Protein AF-A0A1F9EWI7-F1 (afdb_monomer_lite)

Secondary structure (DSSP, 8-state):
-----------------PPPPPPP------------PPPTTSEES---STHHHHHH--TTS-EEEEEEPTTSPPBTTB-SS-EEE-TTT-SSHHHHHHHSTT-TT--HHHHIIIII-TTT-SEEEEEEEEEEEEEPTTT--EEEEEE-----SSTTTS--HHHHHHHHHHHHHH-GGGTT-EEE---SHHHHHHHHHHHHHHHTTT-EE---

Radius of gyration: 25.29 Å; chains: 1; bounding box: 68×77×49 Å

Foldseek 3Di:
DDDDDDDDDDDDDDDDDDDDDDDDDDDDDDPDPPPPQQDPLQWDQAAPDPCVQVRLDAPVSKWKKKAFQPPAQADPPDNGRITTGSCNVPVDDLVSSCSGPPSVPDDPVNVCQQEAQPVRHGIWIWMWHKDQCDQQPQPRHGIATEIETHYDPDVRTDDAPVVLVRVLVSNVVRYVNCNLRYAYEYPDPSSLVRCVVCQVVCVVVSHHYDHD

Structure (mmCIF, N/CA/C/O backbone):
data_AF-A0A1F9EWI7-F1
#
_entry.id   AF-A0A1F9EWI7-F1
#
loop_
_atom_site.group_PDB
_atom_site.id
_atom_site.type_symbol
_atom_site.label_atom_id
_atom_site.label_alt_id
_atom_site.label_comp_id
_atom_site.label_asym_id
_atom_site.label_entity_id
_atom_site.label_seq_id
_atom_site.pdbx_PDB_ins_code
_atom_site.Cartn_x
_atom_site.Cartn_y
_atom_site.Cartn_z
_atom_site.occupancy
_atom_site.B_iso_or_equiv
_atom_site.auth_seq_id
_atom_site.auth_comp_id
_atom_site.auth_asym_id
_atom_site.auth_atom_id
_atom_site.pdbx_PDB_model_num
ATOM 1 N N . MET A 1 1 ? 19.127 59.959 24.047 1.00 37.66 1 MET A N 1
ATOM 2 C CA . MET A 1 1 ? 20.284 60.871 24.195 1.00 37.66 1 MET A CA 1
ATOM 3 C C . MET A 1 1 ? 21.403 60.123 24.914 1.00 37.66 1 MET A C 1
ATOM 5 O O . MET A 1 1 ? 21.137 59.668 26.011 1.00 37.66 1 MET A O 1
ATOM 9 N N . ARG A 1 2 ? 22.596 60.049 24.287 1.00 37.12 2 ARG A N 1
ATOM 10 C CA . ARG A 1 2 ? 23.942 59.703 24.827 1.00 37.12 2 ARG A CA 1
ATOM 11 C C . ARG A 1 2 ? 24.105 58.290 25.434 1.00 37.12 2 ARG A C 1
ATOM 13 O O . ARG A 1 2 ? 23.500 57.987 26.445 1.00 37.12 2 ARG A O 1
ATOM 20 N N . SER A 1 3 ? 24.764 57.343 24.758 1.00 47.09 3 SER A N 1
ATOM 21 C CA . SER A 1 3 ? 26.229 57.150 24.577 1.00 47.09 3 SER A CA 1
ATOM 22 C C . SER A 1 3 ? 27.020 56.841 25.852 1.00 47.09 3 SER A C 1
ATOM 24 O O . SER A 1 3 ? 27.244 57.746 26.648 1.00 47.09 3 SER A O 1
ATOM 26 N N . ALA A 1 4 ? 27.543 55.610 25.927 1.00 46.81 4 ALA A N 1
ATOM 27 C CA . ALA A 1 4 ? 28.919 55.212 26.292 1.00 46.81 4 ALA A CA 1
ATOM 28 C C . ALA A 1 4 ? 28.994 53.678 26.071 1.00 46.81 4 ALA A C 1
ATOM 30 O O . ALA A 1 4 ? 28.163 52.967 26.618 1.00 46.81 4 ALA A O 1
ATOM 31 N N . ALA A 1 5 ? 29.717 53.096 25.111 1.00 45.62 5 ALA A N 1
ATOM 32 C CA . ALA A 1 5 ? 31.143 53.137 24.770 1.00 45.62 5 ALA A CA 1
ATOM 33 C C . ALA A 1 5 ? 32.050 52.396 25.770 1.00 45.62 5 ALA A C 1
ATOM 35 O O . ALA A 1 5 ? 32.110 52.769 26.938 1.00 45.62 5 ALA A O 1
ATOM 36 N N . SER A 1 6 ? 32.835 51.469 25.195 1.00 48.09 6 SER A N 1
ATOM 37 C CA . SER A 1 6 ? 34.154 50.984 25.637 1.00 48.09 6 SER A CA 1
ATOM 38 C C . SER A 1 6 ? 34.191 49.908 26.729 1.00 48.09 6 SER A C 1
ATOM 40 O O . SER A 1 6 ? 33.417 49.963 27.668 1.00 48.09 6 SER A O 1
ATOM 42 N N . LEU A 1 7 ? 35.099 48.925 26.740 1.00 44.44 7 LEU A N 1
ATOM 43 C CA . LEU A 1 7 ? 36.243 48.504 25.906 1.00 44.44 7 LEU A CA 1
ATOM 44 C C . LEU A 1 7 ? 36.813 47.224 26.576 1.00 44.44 7 LEU A C 1
ATOM 46 O O . LEU A 1 7 ? 36.617 47.065 27.777 1.00 44.44 7 LEU A O 1
ATOM 50 N N . LEU A 1 8 ? 37.651 46.471 25.840 1.00 40.41 8 LEU A N 1
ATOM 51 C CA . LEU A 1 8 ? 38.728 45.579 26.341 1.00 40.41 8 LEU A CA 1
ATOM 52 C C . LEU A 1 8 ? 38.297 44.302 27.114 1.00 40.41 8 LEU A C 1
ATOM 54 O O . LEU A 1 8 ? 37.354 44.320 27.882 1.00 40.41 8 LEU A O 1
ATOM 58 N N . SER A 1 9 ? 39.004 43.169 27.117 1.00 42.72 9 SER A N 1
ATOM 59 C CA . SER A 1 9 ? 40.054 42.549 26.294 1.00 42.72 9 SER A CA 1
ATOM 60 C C . SER A 1 9 ? 40.566 41.317 27.062 1.00 42.72 9 SER A C 1
ATOM 62 O O . SER A 1 9 ? 40.633 41.358 28.285 1.00 42.72 9 SER A O 1
ATOM 64 N N . VAL A 1 10 ? 41.084 40.339 26.309 1.00 39.97 10 VAL A N 1
ATOM 65 C CA . VAL A 1 10 ? 42.224 39.450 26.643 1.00 39.97 10 VAL A CA 1
ATOM 66 C C . VAL A 1 10 ? 41.981 38.183 27.494 1.00 39.97 10 VAL A C 1
ATOM 68 O O . VAL A 1 10 ? 41.678 38.228 28.678 1.00 39.97 10 VAL A O 1
ATOM 71 N N . LEU A 1 11 ? 42.228 37.063 26.791 1.00 45.59 11 LEU A N 1
ATOM 72 C CA . LEU A 1 11 ? 42.899 35.791 27.126 1.00 45.59 11 LEU A CA 1
ATOM 73 C C . LEU A 1 11 ? 42.894 35.265 28.574 1.00 45.59 11 LEU A C 1
ATOM 75 O O . LEU A 1 11 ? 43.453 35.897 29.462 1.00 45.59 11 LEU A O 1
ATOM 79 N N . LEU A 1 12 ? 42.612 33.959 28.704 1.00 44.88 12 LEU A N 1
ATOM 80 C CA . LEU A 1 12 ? 43.645 33.009 29.145 1.00 44.88 12 LEU A CA 1
ATOM 81 C C . LEU A 1 12 ? 43.368 31.571 28.666 1.00 44.88 12 LEU A C 1
ATOM 83 O O . LEU A 1 12 ? 42.242 31.087 28.707 1.00 44.88 12 LEU A O 1
ATOM 87 N N . VAL A 1 13 ? 44.439 30.915 28.217 1.00 45.62 13 VAL A N 1
ATOM 88 C CA . VAL A 1 13 ? 44.549 29.503 27.829 1.00 45.62 13 VAL A CA 1
ATOM 89 C C . VAL A 1 13 ? 44.930 28.669 29.056 1.00 45.62 13 VAL A C 1
ATOM 91 O O . VAL A 1 13 ? 45.869 29.031 29.758 1.00 45.62 13 VAL A O 1
ATOM 94 N N . ALA A 1 14 ? 44.265 27.532 29.259 1.00 48.66 14 ALA A N 1
ATOM 95 C CA . ALA A 1 14 ? 44.739 26.348 29.990 1.00 48.66 14 ALA A CA 1
ATOM 96 C C . ALA A 1 14 ? 43.738 25.220 29.681 1.00 48.66 14 ALA A C 1
ATOM 98 O O . ALA A 1 14 ? 42.543 25.474 29.664 1.00 48.66 14 ALA A O 1
ATOM 99 N N . GLY A 1 15 ? 44.064 23.967 29.404 1.00 40.56 15 GLY A N 1
ATOM 100 C CA . GLY A 1 15 ? 45.294 23.195 29.367 1.00 40.56 15 GLY A CA 1
ATOM 101 C C . GLY A 1 15 ? 44.830 21.757 29.100 1.00 40.56 15 GLY A C 1
ATOM 102 O O . GLY A 1 15 ? 43.801 21.333 29.624 1.00 40.56 15 GLY A O 1
ATOM 103 N N . ALA A 1 16 ? 45.525 21.044 28.220 1.00 50.03 16 ALA A N 1
ATOM 104 C CA . ALA A 1 16 ? 45.210 19.668 27.861 1.00 50.03 16 ALA A CA 1
ATOM 105 C C . ALA A 1 16 ? 45.368 18.715 29.059 1.00 50.03 16 ALA A C 1
ATOM 107 O O . ALA A 1 16 ? 46.340 18.818 29.806 1.00 50.03 16 ALA A O 1
ATOM 108 N N . ALA A 1 17 ? 44.467 17.740 29.175 1.00 48.50 17 ALA A N 1
ATOM 109 C CA . ALA A 1 17 ? 44.683 16.532 29.962 1.00 48.50 17 ALA A CA 1
ATOM 110 C C . ALA A 1 17 ? 44.254 15.315 29.128 1.00 48.50 17 ALA A C 1
ATOM 112 O O . ALA A 1 17 ? 43.070 15.007 29.024 1.00 48.50 17 ALA A O 1
ATOM 113 N N . CYS A 1 18 ? 45.236 14.652 28.510 1.00 46.47 18 CYS A N 1
ATOM 114 C CA . CYS A 1 18 ? 45.105 13.277 28.029 1.00 46.47 18 CYS A CA 1
ATOM 115 C C . CYS A 1 18 ? 45.069 12.333 29.242 1.00 46.47 18 CYS A C 1
ATOM 117 O O . CYS A 1 18 ? 46.021 12.359 30.028 1.00 46.47 18 CYS A O 1
ATOM 119 N N . PRO A 1 19 ? 44.047 11.479 29.399 1.00 65.00 19 PRO A N 1
ATOM 120 C CA . PRO A 1 19 ? 44.128 10.346 30.310 1.00 65.00 19 PRO A CA 1
ATOM 121 C C . PRO A 1 19 ? 44.984 9.205 29.708 1.00 65.00 19 PRO A C 1
ATOM 123 O O . PRO A 1 19 ? 45.048 9.064 28.484 1.00 65.00 19 PRO A O 1
ATOM 126 N N . PRO A 1 20 ? 45.680 8.413 30.547 1.00 58.28 20 PRO A N 1
ATOM 127 C CA . PRO 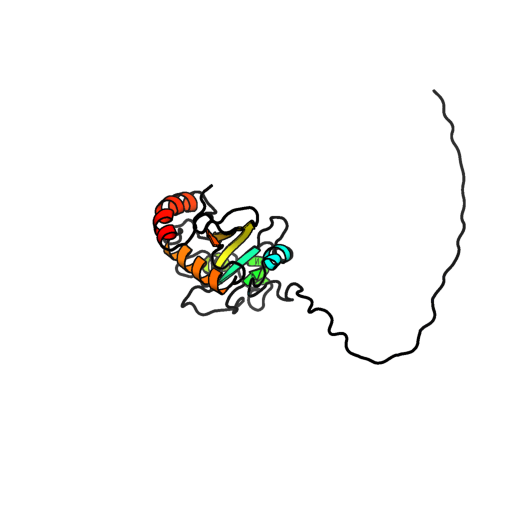A 1 20 ? 46.563 7.324 30.116 1.00 58.28 20 PRO A CA 1
ATOM 128 C C . PRO A 1 20 ? 45.791 6.085 29.616 1.00 58.28 20 PRO A C 1
ATOM 130 O O . PRO A 1 20 ? 44.633 5.900 29.994 1.00 58.28 20 PRO A O 1
ATOM 133 N N . PRO A 1 21 ? 46.429 5.207 28.812 1.00 54.31 21 PRO A N 1
ATOM 134 C CA . PRO A 1 21 ? 45.825 3.958 28.357 1.00 54.31 21 PRO A CA 1
ATOM 135 C C . PRO A 1 21 ? 45.755 2.944 29.508 1.00 54.31 21 PRO A C 1
ATOM 137 O O . PRO A 1 21 ? 46.763 2.651 30.155 1.00 54.31 21 PRO A O 1
ATOM 140 N N . GLY A 1 22 ? 44.551 2.437 29.772 1.00 52.66 22 GLY A N 1
ATOM 141 C CA . GLY A 1 22 ? 44.315 1.297 30.658 1.00 52.66 22 GLY A CA 1
ATOM 142 C C . GLY A 1 22 ? 44.557 -0.037 29.936 1.00 52.66 22 GLY A C 1
ATOM 143 O O . GLY A 1 22 ? 44.513 -0.067 28.707 1.00 52.66 22 GLY A O 1
ATOM 144 N N . PRO A 1 23 ? 44.853 -1.114 30.683 1.00 52.41 23 PRO A N 1
ATOM 145 C CA . PRO A 1 23 ? 45.223 -2.412 30.131 1.00 52.41 23 PRO A CA 1
ATOM 146 C C . PRO A 1 23 ? 44.022 -3.178 29.567 1.00 52.41 23 PRO A C 1
ATOM 148 O O . PRO A 1 23 ? 42.902 -3.047 30.058 1.00 52.41 23 PRO A O 1
ATOM 151 N N . ASP A 1 24 ? 44.318 -3.995 28.556 1.00 51.56 24 ASP A N 1
ATOM 152 C CA . ASP A 1 24 ? 43.441 -4.990 27.947 1.00 51.56 24 ASP A CA 1
ATOM 153 C C . ASP A 1 24 ? 42.840 -5.935 28.998 1.00 51.56 24 ASP A C 1
ATOM 155 O O . ASP A 1 24 ? 43.573 -6.670 29.664 1.00 51.56 24 ASP A O 1
ATOM 159 N N . ASP A 1 25 ? 41.509 -5.959 29.086 1.00 55.28 25 ASP A N 1
ATOM 160 C CA . ASP A 1 25 ? 40.758 -7.029 29.737 1.00 55.28 25 ASP A CA 1
ATOM 161 C C . ASP A 1 25 ? 39.827 -7.682 28.713 1.00 55.28 25 ASP A C 1
ATOM 163 O O . ASP A 1 25 ? 39.030 -7.038 28.026 1.00 55.28 25 ASP A O 1
ATOM 167 N N . ALA A 1 26 ? 39.996 -8.993 28.584 1.00 46.66 26 ALA A N 1
ATOM 168 C CA . ALA A 1 26 ? 39.315 -9.851 27.638 1.00 46.66 26 ALA A CA 1
ATOM 169 C C . ALA A 1 26 ? 38.020 -10.427 28.238 1.00 46.66 26 ALA A C 1
ATOM 171 O O . ALA A 1 26 ? 38.078 -11.199 29.192 1.00 46.66 26 ALA A O 1
ATOM 172 N N . GLY A 1 27 ? 36.887 -10.151 27.579 1.00 40.41 27 GLY A N 1
ATOM 173 C CA . GLY A 1 27 ? 35.622 -10.905 27.664 1.00 40.41 27 GLY A CA 1
ATOM 174 C C . GLY A 1 27 ? 34.762 -10.661 28.918 1.00 40.41 27 GLY A C 1
ATOM 175 O O . GLY A 1 27 ? 35.290 -10.284 29.959 1.00 40.41 27 GLY A O 1
ATOM 176 N N . PRO A 1 28 ? 33.436 -10.902 28.869 1.00 44.25 28 PRO A N 1
ATOM 177 C CA . PRO A 1 28 ? 32.691 -11.707 27.903 1.00 44.25 28 PRO A CA 1
ATOM 178 C C . PRO A 1 28 ? 31.904 -10.858 26.894 1.00 44.25 28 PRO A C 1
ATOM 180 O O . PRO A 1 28 ? 31.629 -9.689 27.134 1.00 44.25 28 PRO A O 1
ATOM 183 N N . GLY A 1 29 ? 31.565 -11.469 25.755 1.00 48.44 29 GLY A N 1
ATOM 184 C CA . GLY A 1 29 ? 30.737 -10.859 24.719 1.00 48.44 29 GLY A CA 1
ATOM 185 C C . GLY A 1 29 ? 29.420 -10.365 25.299 1.00 48.44 29 GLY A C 1
ATOM 186 O O . GLY A 1 29 ? 28.585 -11.163 25.727 1.00 48.44 29 GLY A O 1
ATOM 187 N N . ASP A 1 30 ? 29.287 -9.046 25.316 1.00 43.41 30 ASP A N 1
ATOM 188 C CA . ASP A 1 30 ? 28.030 -8.357 25.515 1.00 43.41 30 ASP A CA 1
ATOM 189 C C . ASP A 1 30 ? 27.170 -8.703 24.297 1.00 43.41 30 ASP A C 1
ATOM 191 O O . ASP A 1 30 ? 27.448 -8.274 23.174 1.00 43.41 30 ASP A O 1
ATOM 195 N N . ALA A 1 31 ? 26.187 -9.579 24.501 1.00 50.25 31 ALA A N 1
ATOM 196 C CA . ALA A 1 31 ? 25.045 -9.662 23.613 1.00 50.25 31 ALA A CA 1
ATOM 197 C C . ALA A 1 31 ? 24.306 -8.335 23.789 1.00 50.25 31 ALA A C 1
ATOM 199 O O . ALA A 1 31 ? 23.415 -8.212 24.632 1.00 50.25 31 ALA A O 1
ATOM 200 N N . GLY A 1 32 ? 24.778 -7.320 23.061 1.00 39.75 32 GLY A N 1
ATOM 201 C CA . GLY A 1 32 ? 24.081 -6.057 22.940 1.00 39.75 32 GLY A CA 1
ATOM 202 C C . GLY A 1 32 ? 22.645 -6.335 22.497 1.00 39.75 32 GLY A C 1
ATOM 203 O O . GLY A 1 32 ? 22.408 -7.350 21.836 1.00 39.75 32 GLY A O 1
ATOM 204 N N . PRO A 1 33 ? 21.681 -5.486 22.890 1.00 42.81 33 PRO A N 1
ATOM 205 C CA . PRO A 1 33 ? 20.338 -5.583 22.342 1.00 42.81 33 PRO A CA 1
ATOM 206 C C . PRO A 1 33 ? 20.479 -5.637 20.825 1.00 42.81 33 PRO A C 1
ATOM 208 O O . PRO A 1 33 ? 21.221 -4.827 20.268 1.00 42.81 33 PRO A O 1
ATOM 211 N N . ASP A 1 34 ? 19.850 -6.631 20.198 1.00 44.53 34 ASP A N 1
ATOM 212 C CA . ASP A 1 34 ? 19.750 -6.696 18.750 1.00 44.53 34 ASP A CA 1
ATOM 213 C C . ASP A 1 34 ? 19.280 -5.310 18.303 1.00 44.53 34 ASP A C 1
ATOM 215 O O . ASP A 1 34 ? 18.166 -4.894 18.633 1.00 44.53 34 ASP A O 1
ATOM 219 N N . ASP A 1 35 ? 20.175 -4.548 17.668 1.00 45.69 35 ASP A N 1
ATOM 220 C CA . ASP A 1 35 ? 19.817 -3.307 17.007 1.00 45.69 35 ASP A CA 1
ATOM 221 C C . ASP A 1 35 ? 18.764 -3.738 15.988 1.00 45.69 35 ASP A C 1
ATOM 223 O O . ASP A 1 35 ? 19.091 -4.237 14.910 1.00 45.69 35 ASP A O 1
ATOM 227 N N . ALA A 1 36 ? 17.487 -3.549 16.319 1.00 44.84 36 ALA A N 1
ATOM 228 C CA . ALA A 1 36 ? 16.384 -3.555 15.367 1.00 44.84 36 ALA A CA 1
ATOM 229 C C . ALA A 1 36 ? 16.498 -2.311 14.460 1.00 44.84 36 ALA A C 1
ATOM 231 O O . ALA A 1 36 ? 15.533 -1.599 14.189 1.00 44.84 36 ALA A O 1
ATOM 232 N N . GLY A 1 37 ? 17.725 -2.004 14.033 1.00 46.88 37 GLY A N 1
ATOM 233 C CA . GLY A 1 37 ? 18.056 -0.963 13.095 1.00 46.88 37 GLY A CA 1
ATOM 234 C C . GLY A 1 37 ? 17.379 -1.258 11.770 1.00 46.88 37 GLY A C 1
ATOM 235 O O . GLY A 1 37 ? 17.107 -2.406 11.408 1.00 46.88 37 GLY A O 1
ATOM 236 N N . VAL A 1 38 ? 17.059 -0.187 11.055 1.00 53.41 38 VAL A N 1
ATOM 237 C CA . VAL A 1 38 ? 16.547 -0.272 9.691 1.00 53.41 38 VAL A CA 1
ATOM 238 C C . VAL A 1 38 ? 17.478 -1.182 8.871 1.00 53.41 38 VAL A C 1
ATOM 240 O O . VAL A 1 38 ? 18.695 -0.981 8.924 1.00 53.41 38 VAL A O 1
ATOM 243 N N . PRO A 1 39 ? 16.948 -2.184 8.144 1.00 62.38 39 PRO A N 1
ATOM 244 C CA . PRO A 1 39 ? 17.778 -3.096 7.363 1.00 62.38 39 PRO A CA 1
ATOM 245 C C . PRO A 1 39 ? 18.671 -2.342 6.376 1.00 62.38 39 PRO A C 1
ATOM 247 O O . PRO A 1 39 ? 18.248 -1.329 5.818 1.00 62.38 39 PRO A O 1
ATOM 250 N N . GLU A 1 40 ? 19.884 -2.851 6.130 1.00 63.75 40 GLU A N 1
ATOM 251 C CA . GLU A 1 40 ? 20.867 -2.228 5.221 1.00 63.75 40 GLU A CA 1
ATOM 252 C C . GLU A 1 40 ? 20.296 -1.958 3.814 1.00 63.75 40 GLU A C 1
ATOM 254 O O . GLU A 1 40 ? 20.723 -1.023 3.138 1.00 63.75 40 GLU A O 1
ATOM 259 N N . ASP A 1 41 ? 19.277 -2.722 3.415 1.00 76.50 41 ASP A N 1
ATOM 260 C CA . ASP A 1 41 ? 18.602 -2.618 2.120 1.00 76.50 41 ASP A CA 1
ATOM 261 C C . ASP A 1 41 ? 17.473 -1.562 2.080 1.00 76.50 41 ASP A C 1
ATOM 263 O O . ASP A 1 41 ? 16.824 -1.385 1.049 1.00 76.50 41 ASP A O 1
ATOM 267 N N . GLY A 1 42 ? 17.203 -0.855 3.185 1.00 91.12 42 GLY A N 1
ATOM 268 C CA . GLY A 1 42 ? 16.227 0.241 3.242 1.00 91.12 42 GLY A CA 1
ATOM 269 C C . GLY A 1 42 ? 14.755 -0.186 3.278 1.00 91.12 42 GLY A C 1
ATOM 270 O O . GLY A 1 42 ? 13.883 0.606 2.919 1.00 91.12 42 GLY A O 1
ATOM 271 N N . PHE A 1 43 ? 14.446 -1.424 3.680 1.00 95.12 43 PHE A N 1
ATOM 272 C CA . PHE A 1 43 ? 13.069 -1.899 3.873 1.00 95.12 43 PHE A CA 1
ATOM 273 C C . PHE A 1 43 ? 12.977 -3.035 4.900 1.00 95.12 43 PHE A C 1
ATOM 275 O O . PHE A 1 43 ? 13.941 -3.771 5.088 1.00 95.12 43 PHE A O 1
ATOM 282 N N . ARG A 1 44 ? 11.803 -3.240 5.513 1.00 95.31 44 ARG A N 1
ATOM 283 C CA . ARG A 1 44 ? 11.474 -4.436 6.315 1.00 95.31 44 ARG A CA 1
ATOM 284 C C . ARG A 1 44 ? 10.583 -5.397 5.542 1.00 95.31 44 ARG A C 1
ATOM 286 O O . ARG A 1 44 ? 9.693 -4.980 4.805 1.00 95.31 44 ARG A O 1
ATOM 293 N N . ALA A 1 45 ? 10.803 -6.695 5.730 1.00 94.81 45 ALA A N 1
ATOM 294 C CA . ALA A 1 45 ? 9.972 -7.728 5.114 1.00 94.81 45 ALA A CA 1
ATOM 295 C C . ALA A 1 45 ? 8.659 -7.977 5.870 1.00 94.81 45 ALA A C 1
ATOM 297 O O . ALA A 1 45 ? 7.743 -8.547 5.290 1.00 94.81 45 ALA A O 1
ATOM 298 N N . LEU A 1 46 ? 8.564 -7.565 7.136 1.00 96.44 46 LEU A N 1
ATOM 299 C CA . LEU A 1 46 ? 7.375 -7.704 7.973 1.00 96.44 46 LEU A CA 1
ATOM 300 C C . LEU A 1 46 ? 7.186 -6.460 8.847 1.00 96.44 46 LEU A C 1
ATOM 302 O O . LEU A 1 46 ? 8.152 -5.743 9.113 1.00 96.44 46 LEU A O 1
ATOM 306 N N . LE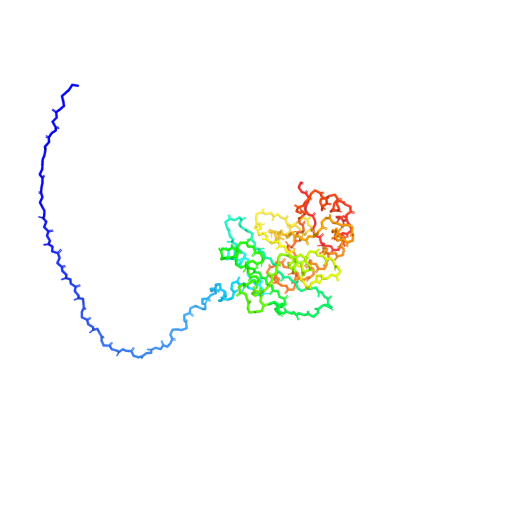U A 1 47 ? 5.943 -6.232 9.278 1.00 97.38 47 LEU A N 1
ATOM 307 C CA . LEU A 1 47 ? 5.610 -5.354 10.402 1.00 97.38 47 LEU A CA 1
ATOM 308 C C . LEU A 1 47 ? 5.142 -6.220 11.582 1.00 97.38 47 LEU A C 1
ATOM 310 O O . LEU A 1 47 ? 3.950 -6.531 11.718 1.00 97.38 47 LEU A O 1
ATOM 314 N N . ASP A 1 48 ? 6.107 -6.662 12.380 1.00 96.75 48 ASP A N 1
ATOM 315 C CA . ASP A 1 48 ? 5.930 -7.569 13.514 1.00 96.75 48 ASP A CA 1
ATOM 316 C C . ASP A 1 48 ? 5.576 -6.825 14.809 1.00 96.75 48 ASP A C 1
ATOM 318 O O . ASP A 1 48 ? 4.987 -7.415 15.720 1.00 96.75 48 ASP A O 1
ATOM 322 N N . GLU A 1 49 ? 5.837 -5.518 14.861 1.00 97.25 49 GLU A N 1
ATOM 323 C CA . GLU A 1 49 ? 5.482 -4.632 15.966 1.00 97.25 49 GLU A CA 1
ATOM 324 C C . GLU A 1 49 ? 4.769 -3.363 15.474 1.00 97.25 49 GLU A C 1
ATOM 326 O O . GLU A 1 49 ? 4.977 -2.879 14.362 1.00 97.25 49 GLU A O 1
ATOM 331 N N . GLU A 1 50 ? 3.920 -2.766 16.321 1.00 96.38 50 GLU A N 1
ATOM 332 C CA . GLU A 1 50 ? 3.250 -1.506 15.960 1.00 96.38 50 GLU A CA 1
ATOM 333 C C . GLU A 1 50 ? 4.244 -0.343 15.772 1.00 96.38 50 GLU A C 1
ATOM 335 O O . GLU A 1 50 ? 3.992 0.570 14.980 1.00 96.38 50 GLU A O 1
ATOM 340 N N . SER A 1 51 ? 5.376 -0.381 16.484 1.00 96.38 51 SER A N 1
ATOM 341 C CA . SER A 1 51 ? 6.482 0.582 16.387 1.00 96.38 51 SER A CA 1
ATOM 342 C C . SER A 1 51 ? 7.179 0.567 15.031 1.00 96.38 51 SER A C 1
ATOM 344 O O . SER A 1 51 ? 7.684 1.614 14.626 1.00 96.38 51 SER A O 1
ATOM 346 N N . ASP A 1 52 ? 7.134 -0.545 14.291 1.00 96.69 52 ASP A N 1
ATOM 347 C CA . ASP A 1 52 ? 7.807 -0.681 12.993 1.00 96.69 52 ASP A CA 1
ATOM 348 C C . ASP A 1 52 ? 7.376 0.407 12.005 1.00 96.69 52 ASP A C 1
ATOM 350 O O . ASP A 1 52 ? 8.186 0.937 11.245 1.00 96.69 52 ASP A O 1
ATOM 354 N N . VAL A 1 53 ? 6.094 0.788 12.041 1.00 97.44 53 VAL A N 1
ATOM 355 C CA . VAL A 1 53 ? 5.569 1.854 11.180 1.00 97.44 53 VAL A CA 1
ATOM 356 C C . VAL A 1 53 ? 6.229 3.188 11.515 1.00 97.44 53 VAL A C 1
ATOM 358 O O . VAL A 1 53 ? 6.624 3.909 10.608 1.00 97.44 53 VAL A O 1
ATOM 361 N N . ALA A 1 54 ? 6.381 3.519 12.799 1.00 96.19 54 ALA A N 1
ATOM 362 C CA . ALA A 1 54 ? 6.989 4.780 13.221 1.00 96.19 54 ALA A CA 1
ATOM 363 C C . ALA A 1 54 ? 8.497 4.838 12.927 1.00 96.19 54 ALA A C 1
ATOM 365 O O . ALA A 1 54 ? 9.025 5.920 12.688 1.00 96.19 54 ALA A O 1
ATOM 366 N N . GLU A 1 55 ? 9.177 3.692 12.935 1.00 95.69 55 GLU A N 1
ATOM 367 C CA . GLU A 1 55 ? 10.609 3.588 12.636 1.00 95.69 55 GLU A CA 1
ATOM 368 C C . GLU A 1 55 ? 10.911 3.744 11.140 1.00 95.69 55 GLU A C 1
ATOM 370 O O . GLU A 1 55 ? 11.944 4.303 10.780 1.00 95.69 55 GLU A O 1
ATOM 375 N N . LEU A 1 56 ? 10.004 3.285 10.271 1.00 96.44 56 LEU A N 1
ATOM 376 C CA . LEU A 1 56 ? 10.133 3.386 8.812 1.00 96.44 56 LEU A CA 1
ATOM 377 C C . LEU A 1 56 ? 9.501 4.654 8.223 1.00 96.44 56 LEU A C 1
ATOM 379 O O . LEU A 1 56 ? 9.787 5.014 7.076 1.00 96.44 56 LEU A O 1
ATOM 383 N N . ALA A 1 57 ? 8.590 5.294 8.955 1.00 97.00 57 ALA A N 1
ATOM 384 C CA . ALA A 1 57 ? 7.822 6.422 8.455 1.00 97.00 57 ALA A CA 1
ATOM 385 C C . ALA A 1 57 ? 8.670 7.689 8.308 1.00 97.00 57 ALA A C 1
ATOM 387 O O . ALA A 1 57 ? 9.405 8.095 9.207 1.00 97.00 57 A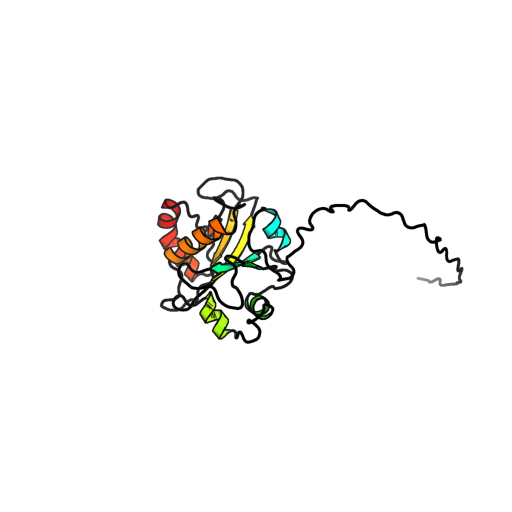LA A O 1
ATOM 388 N N . GLY A 1 58 ? 8.500 8.356 7.171 1.00 93.25 58 GLY A N 1
ATOM 389 C CA . GLY A 1 58 ? 9.082 9.652 6.883 1.00 93.25 58 GLY A CA 1
ATOM 390 C C . GLY A 1 58 ? 8.303 10.782 7.554 1.00 93.25 58 GLY A C 1
ATOM 391 O O . GLY A 1 58 ? 7.483 10.592 8.453 1.00 93.25 58 GLY A O 1
ATOM 392 N N . ALA A 1 59 ? 8.529 12.006 7.078 1.00 91.44 59 ALA A N 1
ATOM 393 C CA . ALA A 1 59 ? 7.950 13.210 7.679 1.00 91.44 59 ALA A CA 1
ATOM 394 C C . ALA A 1 59 ? 6.406 13.261 7.675 1.00 91.44 59 ALA A C 1
ATOM 396 O O . ALA A 1 59 ? 5.829 14.031 8.443 1.00 91.44 59 ALA A O 1
ATOM 397 N N . ASP A 1 60 ? 5.741 12.483 6.818 1.00 92.69 60 ASP A N 1
ATOM 398 C CA . ASP A 1 60 ? 4.279 12.406 6.728 1.00 92.69 60 ASP A CA 1
ATOM 399 C C . ASP A 1 60 ? 3.660 11.275 7.569 1.00 92.69 60 ASP A C 1
ATOM 401 O O . ASP A 1 60 ? 2.436 11.155 7.624 1.00 92.69 60 ASP A O 1
ATOM 405 N N . GLY A 1 61 ? 4.481 10.478 8.261 1.00 95.81 61 GLY A N 1
ATOM 406 C CA . GLY A 1 61 ? 4.018 9.367 9.092 1.00 95.81 61 GLY A CA 1
ATOM 407 C C . GLY A 1 61 ? 3.610 8.117 8.306 1.00 95.81 61 GLY A C 1
ATOM 408 O O . GLY A 1 61 ? 3.103 7.174 8.912 1.00 95.81 61 GLY A O 1
ATOM 409 N N . THR A 1 62 ? 3.794 8.094 6.983 1.00 97.38 62 THR A N 1
ATOM 410 C CA . THR A 1 62 ? 3.408 6.959 6.136 1.00 97.38 62 THR A CA 1
ATOM 411 C C . THR A 1 62 ? 4.591 6.056 5.827 1.00 97.38 62 THR A C 1
ATOM 413 O O . THR A 1 62 ? 5.729 6.506 5.765 1.00 97.38 62 THR A O 1
ATOM 416 N N . VAL A 1 63 ? 4.313 4.776 5.595 1.00 98.44 63 VAL A N 1
ATOM 417 C CA . VAL A 1 63 ? 5.286 3.791 5.115 1.00 98.44 63 VAL A CA 1
ATOM 418 C C . VAL A 1 63 ? 4.805 3.265 3.778 1.00 98.44 63 VAL A C 1
ATOM 420 O O . VAL A 1 63 ? 3.673 2.799 3.654 1.00 98.44 63 VAL A O 1
ATOM 423 N N . LYS A 1 64 ? 5.660 3.325 2.762 1.00 98.50 64 LYS A N 1
ATOM 424 C CA . LYS A 1 64 ? 5.347 2.782 1.440 1.00 98.50 64 LYS A CA 1
ATOM 425 C C . LYS A 1 64 ? 5.558 1.277 1.434 1.00 98.50 64 LYS A C 1
ATOM 427 O O . LYS A 1 64 ? 6.519 0.793 2.025 1.00 98.50 64 LYS A O 1
ATOM 432 N N . TYR A 1 65 ? 4.702 0.538 0.741 1.00 98.62 65 TYR A N 1
ATOM 433 C CA . TYR A 1 65 ? 4.837 -0.911 0.641 1.00 98.62 65 TYR A CA 1
ATOM 434 C C . TYR A 1 65 ? 4.845 -1.410 -0.802 1.00 98.62 65 TYR A C 1
ATOM 436 O O . TYR A 1 65 ? 4.204 -0.830 -1.678 1.00 98.62 65 TYR A O 1
ATOM 444 N N . LEU A 1 66 ? 5.522 -2.535 -1.023 1.00 98.38 66 LEU A N 1
ATOM 445 C CA . LEU A 1 66 ? 5.387 -3.376 -2.207 1.00 98.38 66 LEU A CA 1
ATOM 446 C C . LEU A 1 66 ? 5.079 -4.809 -1.764 1.00 98.38 66 LEU A C 1
ATOM 448 O O . LEU A 1 66 ? 5.851 -5.417 -1.022 1.00 98.38 66 LEU A O 1
ATOM 452 N N . LEU A 1 67 ? 3.939 -5.345 -2.200 1.00 97.94 67 LEU A N 1
ATOM 453 C CA . LEU A 1 67 ? 3.484 -6.703 -1.868 1.00 97.94 67 LEU A CA 1
ATOM 454 C C . LEU A 1 67 ? 3.374 -7.544 -3.142 1.00 97.94 67 LEU A C 1
ATOM 456 O O . LEU A 1 67 ? 3.029 -7.007 -4.189 1.00 97.94 67 LEU A O 1
ATOM 460 N N . PRO A 1 68 ? 3.610 -8.856 -3.099 1.00 95.19 68 PRO A N 1
ATOM 461 C CA . PRO A 1 68 ? 3.538 -9.725 -4.259 1.00 95.19 68 PRO A CA 1
ATOM 462 C C . PRO A 1 68 ? 2.098 -9.863 -4.748 1.00 95.19 68 PRO A C 1
ATOM 464 O O . PRO A 1 68 ? 1.145 -9.941 -3.968 1.00 95.19 68 PRO A O 1
ATOM 467 N N . VAL A 1 69 ? 1.942 -9.961 -6.064 1.00 96.25 69 VAL A N 1
ATOM 468 C CA . VAL A 1 69 ? 0.675 -10.363 -6.674 1.00 96.25 69 VAL A CA 1
ATOM 469 C C . VAL A 1 69 ? 0.596 -11.890 -6.664 1.00 96.25 69 VAL A C 1
ATOM 471 O O . VAL A 1 69 ? 1.482 -12.575 -7.172 1.00 96.25 69 VAL A O 1
ATOM 474 N N . ALA A 1 70 ? -0.469 -12.444 -6.082 1.00 94.12 70 ALA A N 1
ATOM 475 C CA . ALA A 1 70 ? -0.637 -13.891 -5.982 1.00 94.12 70 ALA A CA 1
ATOM 476 C C . ALA A 1 70 ? -0.594 -14.567 -7.366 1.00 94.12 70 ALA A C 1
ATOM 478 O O . ALA A 1 70 ? -1.288 -14.157 -8.295 1.00 94.12 70 ALA A O 1
ATOM 479 N N . GLY A 1 71 ? 0.209 -15.628 -7.485 1.00 93.50 71 GLY A N 1
ATOM 480 C CA . GLY A 1 71 ? 0.388 -16.369 -8.738 1.00 93.50 71 GLY A CA 1
ATOM 481 C C . GLY A 1 71 ? 1.333 -15.712 -9.750 1.00 93.50 71 GLY A C 1
ATOM 482 O O . GLY A 1 71 ? 1.501 -16.256 -10.840 1.00 93.50 71 GLY A O 1
ATOM 483 N N . VAL A 1 72 ? 1.960 -14.584 -9.404 1.00 94.62 72 VAL A N 1
ATOM 484 C CA . VAL A 1 72 ? 3.001 -13.939 -10.211 1.00 94.62 72 VAL A CA 1
ATOM 485 C C . VAL A 1 72 ? 4.371 -14.233 -9.602 1.00 94.62 72 VAL A C 1
ATOM 487 O O . VAL A 1 72 ? 4.559 -14.103 -8.395 1.00 94.62 72 VAL A O 1
ATOM 490 N N . GLU A 1 73 ? 5.322 -14.654 -10.437 1.00 91.50 73 GLU A N 1
ATOM 491 C CA . GLU A 1 73 ? 6.681 -14.987 -9.996 1.00 91.50 73 GLU A CA 1
ATOM 492 C C . GLU A 1 73 ? 7.430 -13.722 -9.526 1.00 91.50 73 GLU A C 1
ATOM 494 O O . GLU A 1 73 ? 7.484 -12.740 -10.282 1.00 91.50 73 GLU A O 1
ATOM 499 N N . PRO A 1 74 ? 8.031 -13.723 -8.320 1.00 89.06 74 PRO A N 1
ATOM 500 C CA . PRO A 1 74 ? 8.898 -12.640 -7.867 1.00 89.06 74 PRO A CA 1
ATOM 501 C C . PRO A 1 74 ? 10.083 -12.418 -8.814 1.00 89.06 74 PRO A C 1
ATOM 503 O O . PRO A 1 74 ? 10.606 -13.349 -9.427 1.00 89.06 74 PRO A O 1
ATOM 506 N N . ARG A 1 75 ? 10.545 -11.173 -8.933 1.00 91.69 75 ARG A N 1
ATOM 507 C CA . ARG A 1 75 ? 11.619 -10.808 -9.869 1.00 91.69 75 ARG A CA 1
ATOM 508 C C . ARG A 1 75 ? 12.469 -9.669 -9.339 1.00 91.69 75 ARG A C 1
ATOM 510 O O . ARG A 1 75 ? 12.039 -8.926 -8.469 1.00 91.69 75 ARG A O 1
ATOM 517 N N . ALA A 1 76 ? 13.650 -9.477 -9.922 1.00 91.56 76 ALA A N 1
ATOM 518 C CA . ALA A 1 76 ? 14.450 -8.294 -9.632 1.00 91.56 76 ALA A CA 1
ATOM 519 C C . ALA A 1 76 ? 13.635 -6.996 -9.845 1.00 91.56 76 ALA A C 1
ATOM 521 O O . ALA A 1 76 ? 12.825 -6.932 -10.785 1.00 91.56 76 ALA A O 1
ATOM 522 N N . PRO A 1 77 ? 13.875 -5.968 -9.016 1.00 93.56 77 PRO A N 1
ATOM 523 C CA . PRO A 1 77 ? 14.848 -5.955 -7.915 1.00 93.56 77 PRO A CA 1
ATOM 524 C C . PRO A 1 77 ? 14.317 -6.517 -6.584 1.00 93.56 77 PRO A C 1
ATOM 526 O O . PRO A 1 77 ? 15.084 -6.653 -5.636 1.00 93.56 77 PRO A O 1
ATOM 529 N N . LEU A 1 78 ? 13.031 -6.876 -6.500 1.00 92.31 78 LEU A N 1
ATOM 530 C CA . LEU A 1 78 ? 12.392 -7.299 -5.255 1.00 92.31 78 LEU A CA 1
ATOM 531 C C . LEU A 1 78 ? 11.881 -8.746 -5.316 1.00 92.31 78 LEU A C 1
ATOM 533 O O . LEU A 1 78 ? 10.820 -9.040 -5.869 1.00 92.31 78 LEU A O 1
ATOM 537 N N . TYR A 1 79 ? 12.632 -9.645 -4.680 1.00 88.44 79 TYR A N 1
ATOM 538 C CA . TYR A 1 79 ? 12.285 -11.066 -4.552 1.00 88.44 79 TYR A CA 1
ATOM 539 C C . TYR A 1 79 ? 11.570 -11.411 -3.240 1.00 88.44 79 TYR A C 1
ATOM 541 O O . TYR A 1 79 ? 11.102 -12.539 -3.081 1.00 88.44 79 TYR A O 1
ATOM 549 N N . SER A 1 80 ? 11.527 -10.478 -2.285 1.00 76.56 80 SER A N 1
ATOM 550 C CA . SER A 1 80 ? 10.898 -10.711 -0.989 1.00 76.56 80 SER A CA 1
ATOM 551 C C . SER A 1 80 ? 9.380 -10.836 -1.118 1.00 76.56 80 SER A C 1
ATOM 553 O O . SER A 1 80 ? 8.748 -10.307 -2.034 1.00 76.56 80 SER A O 1
ATOM 555 N N . THR A 1 81 ? 8.783 -11.536 -0.158 1.00 82.00 81 THR A N 1
ATOM 556 C CA . THR A 1 81 ? 7.329 -11.677 -0.043 1.00 82.00 81 THR A CA 1
ATOM 557 C C . THR A 1 81 ? 6.636 -10.412 0.432 1.00 82.00 81 THR A C 1
ATOM 559 O O . THR A 1 81 ? 5.431 -10.323 0.275 1.00 82.00 81 THR A O 1
ATOM 562 N N . CYS A 1 82 ? 7.347 -9.453 1.020 1.00 95.44 82 CYS A N 1
ATOM 563 C CA . CYS A 1 82 ? 6.823 -8.126 1.327 1.00 95.44 82 CYS A CA 1
ATOM 564 C C . CYS A 1 82 ? 7.995 -7.142 1.402 1.00 95.44 82 CYS A C 1
ATOM 566 O O . CYS A 1 82 ? 9.129 -7.538 1.701 1.00 95.44 82 CYS A O 1
ATOM 568 N N . ALA A 1 83 ? 7.727 -5.866 1.153 1.00 97.12 83 ALA A N 1
ATOM 569 C CA . ALA A 1 83 ? 8.669 -4.796 1.430 1.00 97.12 83 ALA A CA 1
ATOM 570 C C . ALA A 1 83 ? 7.945 -3.568 1.967 1.00 97.12 83 ALA A C 1
ATOM 572 O O . ALA A 1 83 ? 7.158 -2.960 1.249 1.00 97.12 83 ALA A O 1
ATOM 573 N N . PHE A 1 84 ? 8.242 -3.201 3.208 1.00 98.06 84 PHE A N 1
ATOM 574 C CA . PHE A 1 84 ? 7.860 -1.947 3.843 1.00 98.06 84 PHE A CA 1
ATOM 575 C C . PHE A 1 84 ? 9.074 -1.028 3.832 1.00 98.06 84 PHE A C 1
ATOM 577 O O . PHE A 1 84 ? 10.048 -1.246 4.547 1.00 98.06 84 PHE A O 1
ATOM 584 N N . GLN A 1 85 ? 9.036 -0.051 2.943 1.00 97.19 85 GLN A N 1
ATOM 585 C CA . GLN A 1 85 ? 10.137 0.835 2.608 1.00 97.19 85 GLN A CA 1
ATOM 586 C C . GLN A 1 85 ? 10.426 1.812 3.752 1.00 97.19 85 GLN A C 1
ATOM 588 O O . GLN A 1 85 ? 9.503 2.444 4.261 1.00 97.19 85 GLN A O 1
ATOM 593 N N . ASP A 1 86 ? 11.701 1.998 4.099 1.00 96.81 86 ASP A N 1
ATOM 594 C CA . ASP A 1 86 ? 12.124 3.141 4.908 1.00 96.81 86 ASP A CA 1
ATOM 595 C C . ASP A 1 86 ? 11.913 4.416 4.087 1.00 96.81 86 ASP A C 1
ATOM 597 O O . ASP A 1 86 ? 12.649 4.734 3.147 1.00 96.81 86 ASP A O 1
ATOM 601 N N . THR A 1 87 ? 10.861 5.143 4.441 1.00 97.25 87 THR A N 1
ATOM 602 C CA . THR A 1 87 ? 10.459 6.368 3.752 1.00 97.25 87 THR A CA 1
ATOM 603 C C . THR A 1 87 ? 11.226 7.604 4.210 1.00 97.25 87 THR A C 1
ATOM 605 O O . THR A 1 87 ? 11.152 8.641 3.545 1.00 97.25 87 THR A O 1
ATOM 608 N N . THR A 1 88 ? 12.025 7.496 5.276 1.00 94.00 88 THR A N 1
ATOM 609 C CA . THR A 1 88 ? 13.023 8.509 5.639 1.00 94.00 88 THR A CA 1
ATOM 610 C C . THR A 1 88 ? 14.190 8.478 4.656 1.00 94.00 88 THR A C 1
ATOM 612 O O . THR A 1 88 ? 14.604 9.529 4.162 1.00 94.00 88 THR A O 1
ATOM 615 N N . ALA A 1 89 ? 14.694 7.285 4.330 1.00 94.06 89 ALA A N 1
ATOM 616 C CA . ALA A 1 89 ? 15.770 7.110 3.356 1.00 94.06 89 ALA A CA 1
ATOM 617 C C . ALA A 1 89 ? 15.274 7.265 1.910 1.00 94.06 89 ALA A C 1
ATOM 619 O O . ALA A 1 89 ? 15.895 7.956 1.098 1.00 94.06 89 ALA A O 1
ATOM 620 N N . PHE A 1 90 ? 14.126 6.664 1.594 1.00 95.88 90 PHE A N 1
ATOM 621 C CA . PHE A 1 90 ? 13.567 6.642 0.250 1.00 95.88 90 PHE A CA 1
ATOM 622 C C . PHE A 1 90 ? 12.116 7.127 0.264 1.00 95.88 90 PHE A C 1
ATOM 624 O O . PHE A 1 90 ? 11.208 6.350 0.513 1.00 95.88 90 PHE A O 1
ATOM 631 N N . PRO A 1 91 ? 11.822 8.385 -0.082 1.00 95.88 91 PRO A N 1
ATOM 632 C CA . PRO A 1 91 ? 10.438 8.867 -0.063 1.00 95.88 91 PRO A CA 1
ATOM 633 C C . PRO A 1 91 ? 9.549 8.335 -1.199 1.00 95.88 91 PRO A C 1
ATOM 635 O O . PRO A 1 91 ? 8.357 8.617 -1.216 1.00 95.88 91 PRO A O 1
ATOM 638 N N . TYR A 1 92 ? 10.095 7.615 -2.187 1.00 96.12 92 TYR A N 1
ATOM 639 C CA . TYR A 1 92 ? 9.369 7.155 -3.380 1.00 96.12 92 TYR A CA 1
ATOM 640 C C . TYR A 1 92 ? 9.807 5.742 -3.789 1.00 96.12 92 TYR A C 1
ATOM 642 O O . TYR A 1 92 ? 10.975 5.393 -3.627 1.00 96.12 92 TYR A O 1
ATOM 650 N N . HIS A 1 93 ? 8.898 4.940 -4.357 1.00 97.38 93 HIS A N 1
ATOM 651 C CA . HIS A 1 93 ? 9.197 3.556 -4.753 1.00 97.38 93 HIS A CA 1
ATOM 652 C C . HIS A 1 93 ? 10.256 3.435 -5.840 1.00 97.38 93 HIS A C 1
ATOM 654 O O . HIS A 1 93 ? 11.099 2.558 -5.745 1.00 97.38 93 HIS A O 1
ATOM 660 N N . LEU A 1 94 ? 10.221 4.278 -6.878 1.00 96.62 94 LEU A N 1
ATOM 661 C CA . LEU A 1 94 ? 11.164 4.134 -7.988 1.00 96.62 94 LEU A CA 1
ATOM 662 C C . LEU A 1 94 ? 12.624 4.335 -7.531 1.00 96.62 94 LEU A C 1
ATOM 664 O O . LEU A 1 94 ? 13.413 3.431 -7.765 1.00 96.62 94 LEU A O 1
ATOM 668 N N . PRO A 1 95 ? 12.994 5.416 -6.812 1.00 96.12 95 PRO A N 1
ATOM 669 C CA . PRO A 1 95 ? 14.334 5.539 -6.233 1.00 96.12 95 PRO A CA 1
ATOM 670 C C . PRO A 1 95 ? 14.741 4.37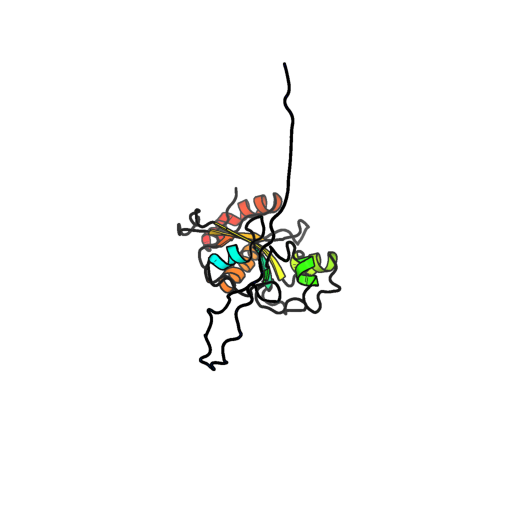7 -5.318 1.00 96.12 95 PRO A C 1
ATOM 672 O O . PRO A 1 95 ? 15.891 3.959 -5.376 1.00 96.12 95 PRO A O 1
ATOM 675 N N . PHE A 1 96 ? 13.815 3.847 -4.510 1.00 96.56 96 PHE A N 1
ATOM 676 C CA . PHE A 1 96 ? 14.056 2.668 -3.668 1.00 96.56 96 PHE A CA 1
ATOM 677 C C . PHE A 1 96 ? 14.330 1.409 -4.501 1.00 96.56 96 PHE A C 1
ATOM 679 O O . PHE A 1 96 ? 15.321 0.717 -4.305 1.00 96.56 96 PHE A O 1
ATOM 686 N N . LEU A 1 97 ? 13.478 1.121 -5.483 1.00 96.19 97 LEU A N 1
ATOM 687 C CA . LEU A 1 97 ? 13.660 -0.019 -6.375 1.00 96.19 97 LEU A CA 1
ATOM 688 C C . LEU A 1 97 ? 14.963 0.106 -7.162 1.00 96.19 97 LEU A C 1
ATOM 690 O O . LEU A 1 97 ? 15.665 -0.885 -7.320 1.00 96.19 97 LEU A O 1
ATOM 694 N N . SER A 1 98 ? 15.312 1.314 -7.606 1.00 96.00 98 SER A N 1
ATOM 695 C CA . SER A 1 98 ? 16.560 1.587 -8.315 1.00 96.00 98 SER A CA 1
ATOM 696 C C . SER A 1 98 ? 17.810 1.504 -7.443 1.00 96.00 98 SER A C 1
ATOM 698 O O . SER A 1 98 ? 18.891 1.364 -7.999 1.00 96.00 98 SER A O 1
ATOM 700 N N . SER A 1 99 ? 17.704 1.580 -6.111 1.00 94.62 99 SER A N 1
ATOM 701 C CA . SER A 1 99 ? 18.857 1.354 -5.227 1.00 94.62 99 SER A CA 1
ATOM 702 C C . SER A 1 99 ? 19.135 -0.123 -4.956 1.00 94.62 99 SER A C 1
ATOM 704 O O . SER A 1 99 ? 20.203 -0.458 -4.448 1.00 94.62 99 SER A O 1
ATOM 706 N N . LEU A 1 100 ? 18.186 -1.006 -5.268 1.00 94.38 100 LEU A N 1
ATOM 707 C CA . LEU A 1 100 ? 18.322 -2.442 -5.066 1.00 94.38 100 LEU A CA 1
ATOM 708 C C . LEU A 1 100 ? 19.003 -3.116 -6.274 1.00 94.38 100 LEU A C 1
ATOM 710 O O . LEU A 1 100 ? 18.804 -2.693 -7.419 1.00 94.38 100 LEU A O 1
ATOM 714 N N . PRO A 1 101 ? 19.751 -4.218 -6.065 1.00 93.06 101 PRO A N 1
ATOM 715 C CA . PRO A 1 101 ? 20.400 -4.946 -7.152 1.00 93.06 101 PRO A CA 1
ATOM 716 C C . PRO A 1 101 ? 19.431 -5.353 -8.273 1.00 93.06 101 PRO A C 1
ATOM 718 O O . PRO A 1 101 ? 18.445 -6.060 -8.051 1.00 93.06 101 PRO A O 1
ATOM 721 N N . GLY A 1 102 ? 19.745 -4.946 -9.505 1.00 92.81 102 GLY A N 1
ATOM 722 C CA . GLY A 1 102 ? 18.918 -5.218 -10.685 1.00 92.81 102 GLY A CA 1
ATOM 723 C C . GLY A 1 102 ? 17.791 -4.207 -10.921 1.00 92.81 102 GLY A C 1
ATOM 724 O O . GLY A 1 102 ? 16.973 -4.426 -11.814 1.00 92.81 102 GLY A O 1
ATOM 725 N N . GLY A 1 103 ? 17.741 -3.122 -10.144 1.00 94.06 103 GLY A N 1
ATOM 726 C CA . GLY A 1 103 ? 16.817 -2.006 -10.333 1.00 94.06 103 GLY A CA 1
ATOM 727 C C . GLY A 1 103 ? 17.418 -0.794 -11.049 1.00 94.06 103 GLY A C 1
ATOM 728 O O . GLY A 1 103 ? 16.677 0.130 -11.381 1.00 94.06 103 GLY A O 1
ATOM 729 N N . ASP A 1 104 ? 18.730 -0.793 -11.308 1.00 94.50 104 ASP A N 1
ATOM 730 C CA . ASP A 1 104 ? 19.490 0.365 -11.810 1.00 94.50 104 ASP A CA 1
ATOM 731 C C . ASP A 1 104 ? 18.939 0.937 -13.131 1.00 94.50 104 ASP A C 1
ATOM 733 O O . ASP A 1 104 ? 18.981 2.145 -13.362 1.00 94.50 104 ASP A O 1
ATOM 737 N N . ASP A 1 105 ? 18.380 0.065 -13.975 1.00 94.56 105 ASP A N 1
ATOM 738 C CA . ASP A 1 105 ? 17.829 0.408 -15.291 1.00 94.56 105 ASP A CA 1
ATOM 739 C C . ASP A 1 105 ? 16.300 0.614 -15.283 1.00 94.56 105 ASP A C 1
ATOM 741 O O . ASP A 1 105 ? 15.702 0.808 -16.344 1.00 94.56 105 ASP A O 1
ATOM 745 N N . LEU A 1 106 ? 15.638 0.559 -14.117 1.00 96.44 106 LEU A N 1
ATOM 746 C CA . LEU A 1 106 ? 14.188 0.751 -14.036 1.00 96.44 106 LEU A CA 1
ATOM 747 C C . LEU A 1 106 ? 13.807 2.170 -14.448 1.00 96.44 106 LEU A C 1
ATOM 749 O O . LEU A 1 106 ? 14.169 3.160 -13.809 1.00 96.44 106 LEU A O 1
ATOM 753 N N . THR A 1 107 ? 12.999 2.268 -15.496 1.00 97.00 107 THR A N 1
ATOM 754 C CA . THR A 1 107 ? 12.392 3.531 -15.898 1.00 97.00 107 THR A CA 1
ATOM 755 C C . THR A 1 107 ? 11.091 3.785 -15.140 1.00 97.00 107 THR A C 1
ATOM 757 O O . THR A 1 107 ? 10.509 2.901 -14.504 1.00 97.00 107 THR A O 1
ATOM 760 N N . PHE A 1 108 ? 10.575 5.010 -15.245 1.00 96.81 108 PHE A N 1
ATOM 761 C CA . PHE A 1 108 ? 9.239 5.316 -14.740 1.00 96.81 108 PHE A CA 1
ATOM 762 C C . PHE A 1 108 ? 8.155 4.472 -15.429 1.00 96.81 108 PHE A C 1
ATOM 764 O O . PHE A 1 108 ? 7.243 3.995 -14.760 1.00 96.81 108 PHE A O 1
ATOM 771 N N . ASP A 1 109 ? 8.275 4.225 -16.736 1.00 97.31 109 ASP A N 1
ATOM 772 C CA . ASP A 1 109 ? 7.319 3.392 -17.472 1.00 97.31 109 ASP A CA 1
ATOM 773 C C . ASP A 1 109 ? 7.363 1.927 -17.016 1.00 97.31 109 ASP A C 1
ATOM 775 O O . ASP A 1 109 ? 6.307 1.295 -16.897 1.00 97.31 109 ASP A O 1
ATOM 779 N N . ASP A 1 110 ? 8.553 1.406 -16.692 1.00 96.56 110 ASP A N 1
ATOM 780 C CA . ASP A 1 110 ? 8.700 0.076 -16.093 1.00 96.56 110 ASP A CA 1
ATOM 781 C C . ASP A 1 110 ? 8.005 0.017 -14.734 1.00 96.56 110 ASP A C 1
ATOM 783 O O . ASP A 1 110 ? 7.230 -0.901 -14.480 1.00 96.56 110 ASP A O 1
ATOM 787 N N . TYR A 1 111 ? 8.203 1.026 -13.880 1.00 96.50 111 TYR A N 1
ATOM 788 C CA . TYR A 1 111 ? 7.514 1.117 -12.592 1.00 96.50 111 TYR A CA 1
ATOM 789 C C . TYR A 1 111 ? 5.986 1.122 -12.749 1.00 96.50 111 TYR A C 1
ATOM 791 O O . TYR A 1 111 ? 5.290 0.357 -12.076 1.00 96.50 111 TYR A O 1
ATOM 799 N N . ILE A 1 112 ? 5.449 1.924 -13.674 1.00 96.69 112 ILE A N 1
ATOM 800 C CA . ILE A 1 112 ? 4.006 1.956 -13.952 1.00 96.69 112 ILE A CA 1
ATOM 801 C C . ILE A 1 112 ? 3.505 0.573 -14.386 1.00 96.69 112 ILE A C 1
ATOM 803 O O . ILE A 1 112 ? 2.460 0.119 -13.912 1.00 96.69 112 ILE A O 1
ATOM 807 N N . ALA A 1 113 ? 4.244 -0.118 -15.254 1.00 96.44 113 ALA A N 1
ATOM 808 C CA . ALA A 1 113 ? 3.886 -1.460 -15.696 1.00 96.44 113 ALA A CA 1
ATOM 809 C C . ALA A 1 113 ? 3.940 -2.492 -14.557 1.00 96.44 113 ALA A C 1
ATOM 811 O O . ALA A 1 113 ? 3.053 -3.339 -14.469 1.00 96.44 113 ALA A O 1
ATOM 812 N N . LEU A 1 114 ? 4.948 -2.417 -13.687 1.00 96.19 114 LEU A N 1
ATOM 813 C CA . LEU A 1 114 ? 5.196 -3.394 -12.625 1.00 96.19 114 LEU A CA 1
ATOM 814 C C . LEU A 1 114 ? 4.294 -3.210 -11.398 1.00 96.19 114 LEU A C 1
ATOM 816 O O . LEU A 1 114 ? 4.085 -4.184 -10.675 1.00 96.19 114 LEU A O 1
ATOM 820 N N . VAL A 1 115 ? 3.759 -2.006 -11.169 1.00 96.94 115 VAL A N 1
ATOM 821 C CA . VAL A 1 115 ? 3.013 -1.680 -9.940 1.00 96.94 115 VAL A CA 1
ATOM 822 C C . VAL A 1 115 ? 1.568 -1.239 -10.207 1.00 96.94 115 VAL A C 1
ATOM 824 O O . VAL A 1 115 ? 0.659 -1.649 -9.489 1.00 96.94 115 VAL A O 1
ATOM 827 N N . LEU A 1 116 ? 1.314 -0.420 -11.234 1.00 96.69 116 LEU A N 1
ATOM 828 C CA . LEU A 1 116 ? 0.008 0.241 -11.405 1.00 96.69 116 LEU A CA 1
ATOM 829 C C . LEU A 1 116 ? -0.913 -0.451 -12.418 1.00 96.69 116 LEU A C 1
ATOM 831 O O . LEU A 1 116 ? -2.136 -0.409 -12.255 1.00 96.69 116 LEU A O 1
ATOM 835 N N . ARG A 1 117 ? -0.359 -1.051 -13.477 1.00 96.31 117 ARG A N 1
ATOM 836 C CA . ARG A 1 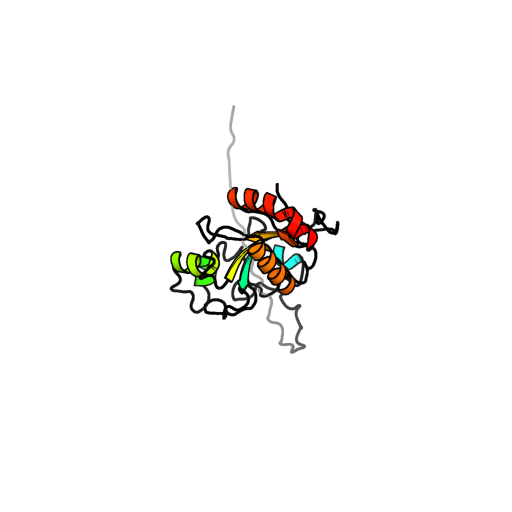117 ? -1.151 -1.670 -14.552 1.00 96.31 117 ARG A CA 1
ATOM 837 C C . ARG A 1 117 ? -1.562 -3.092 -14.189 1.00 96.31 117 ARG A C 1
ATOM 839 O O . ARG A 1 117 ? -0.715 -3.956 -13.994 1.00 96.31 117 ARG A O 1
ATOM 846 N N . ARG A 1 118 ? -2.867 -3.357 -14.155 1.00 95.56 118 ARG A N 1
ATOM 847 C CA . ARG A 1 118 ? -3.465 -4.619 -13.694 1.00 95.56 118 ARG A CA 1
ATOM 848 C C . ARG A 1 118 ? -2.923 -5.853 -14.413 1.00 95.56 118 ARG A C 1
ATOM 850 O O . ARG A 1 118 ? -2.672 -6.856 -13.754 1.00 95.56 118 ARG A O 1
ATOM 857 N N . ASP A 1 119 ? -2.753 -5.774 -15.728 1.00 95.44 119 ASP A N 1
ATOM 858 C CA . ASP A 1 119 ? -2.383 -6.934 -16.549 1.00 95.44 119 ASP A CA 1
ATOM 859 C C . ASP A 1 119 ? -0.890 -7.281 -16.467 1.00 95.44 119 ASP A C 1
ATOM 861 O O . ASP A 1 119 ? -0.498 -8.401 -16.789 1.00 95.44 119 ASP A O 1
ATOM 865 N N . THR A 1 120 ? -0.049 -6.325 -16.063 1.00 95.81 120 THR A N 1
ATOM 866 C CA . THR A 1 120 ? 1.415 -6.480 -16.047 1.00 95.81 120 THR A CA 1
ATOM 867 C C . THR A 1 120 ? 2.030 -6.370 -14.661 1.00 95.81 120 THR A C 1
ATOM 869 O O . THR A 1 120 ? 3.217 -6.666 -14.513 1.00 95.81 120 THR A O 1
ATOM 872 N N . ARG A 1 121 ? 1.260 -5.936 -13.657 1.00 95.88 121 ARG A N 1
ATOM 873 C CA . ARG A 1 121 ? 1.772 -5.754 -12.304 1.00 95.88 121 ARG A CA 1
ATOM 874 C C . ARG A 1 121 ? 2.295 -7.062 -11.741 1.00 95.88 121 ARG A C 1
ATOM 876 O O . ARG A 1 121 ? 1.687 -8.122 -11.878 1.00 95.88 121 ARG A O 1
ATOM 883 N N . VAL A 1 122 ? 3.414 -6.941 -11.053 1.00 96.44 122 VAL A N 1
ATOM 884 C CA . VAL A 1 122 ? 4.036 -8.024 -10.295 1.00 96.44 122 VAL A CA 1
ATOM 885 C C . VAL A 1 122 ? 4.035 -7.711 -8.799 1.00 96.44 122 VAL A C 1
ATOM 887 O O . VAL A 1 122 ? 4.072 -8.633 -7.986 1.00 96.44 122 VAL A O 1
ATOM 890 N N . TRP A 1 123 ? 3.885 -6.428 -8.441 1.00 97.50 123 TRP A N 1
ATOM 891 C CA . TRP A 1 123 ? 3.687 -5.978 -7.069 1.00 97.50 123 TRP A CA 1
ATOM 892 C C . TRP A 1 123 ? 2.457 -5.080 -6.941 1.00 97.50 123 TRP A C 1
ATOM 894 O O . TRP A 1 123 ? 2.151 -4.273 -7.816 1.00 97.50 123 TRP A O 1
ATOM 904 N N . TRP A 1 124 ? 1.777 -5.187 -5.810 1.00 98.12 124 TRP A N 1
ATOM 905 C CA . TRP A 1 124 ? 0.880 -4.167 -5.295 1.00 98.12 124 TRP A CA 1
ATOM 906 C C . TRP A 1 124 ? 1.697 -3.061 -4.645 1.00 98.12 124 TRP A C 1
ATOM 908 O O . TRP A 1 124 ? 2.545 -3.361 -3.811 1.00 98.12 124 TRP A O 1
ATOM 918 N N . GLY A 1 125 ? 1.425 -1.805 -4.991 1.00 98.06 125 GLY A N 1
ATOM 919 C CA . GLY A 1 125 ? 2.038 -0.643 -4.347 1.00 98.06 125 GLY A CA 1
ATOM 920 C C . GLY A 1 125 ? 1.014 0.184 -3.585 1.00 98.06 125 GLY A C 1
ATOM 921 O O . GLY A 1 125 ? -0.135 0.301 -4.014 1.00 98.06 125 GLY A O 1
ATOM 922 N N . GLY A 1 126 ? 1.434 0.786 -2.482 1.00 98.31 126 GLY A N 1
ATOM 923 C CA . GLY A 1 126 ? 0.594 1.673 -1.688 1.00 98.31 126 GLY A CA 1
ATOM 924 C C . GLY A 1 126 ? 1.324 2.200 -0.462 1.00 98.31 126 GLY A C 1
ATOM 925 O O . GLY A 1 126 ? 2.548 2.120 -0.359 1.00 98.31 126 GLY A O 1
ATOM 926 N N . GLU A 1 127 ? 0.556 2.744 0.472 1.00 98.50 127 GLU A N 1
ATOM 927 C CA . GLU A 1 127 ? 1.054 3.267 1.744 1.00 98.50 127 GLU A CA 1
ATOM 928 C C . GLU A 1 127 ? 0.267 2.684 2.905 1.00 98.50 127 GLU A C 1
ATOM 930 O O . GLU A 1 127 ? -0.923 2.400 2.759 1.00 98.50 127 GLU A O 1
ATOM 935 N N . VAL A 1 128 ? 0.913 2.573 4.063 1.00 98.69 128 VAL A N 1
ATOM 936 C CA . VAL A 1 128 ? 0.259 2.361 5.351 1.00 98.69 128 VAL A CA 1
ATOM 937 C C . VAL A 1 128 ? 0.501 3.534 6.300 1.00 98.69 128 VAL A C 1
ATOM 939 O O . VAL A 1 128 ? 1.548 4.178 6.254 1.00 98.69 128 VAL A O 1
ATOM 942 N N . LEU A 1 129 ? -0.468 3.800 7.174 1.00 98.31 129 LEU A N 1
ATOM 943 C CA . LEU A 1 129 ? -0.410 4.812 8.228 1.00 98.31 129 LEU A CA 1
ATOM 944 C C . LEU A 1 129 ? -1.067 4.261 9.494 1.00 98.31 129 LEU A C 1
ATOM 946 O O . LEU A 1 129 ? -2.253 3.921 9.492 1.00 98.31 129 LEU A O 1
ATOM 950 N N . TRP A 1 130 ? -0.310 4.194 10.587 1.00 98.25 130 TRP A N 1
ATOM 951 C CA . TRP A 1 130 ? -0.832 3.732 11.869 1.00 98.25 130 TRP A CA 1
ATOM 952 C C . TRP A 1 130 ? -1.552 4.858 12.615 1.00 98.25 130 TRP A C 1
ATOM 954 O O . TRP A 1 130 ? -1.001 5.940 12.817 1.00 98.25 130 TRP A O 1
ATOM 964 N N . ARG A 1 131 ? -2.796 4.603 13.031 1.00 98.00 131 ARG A N 1
ATOM 965 C CA . ARG A 1 131 ? -3.648 5.543 13.773 1.00 98.00 131 ARG A CA 1
ATOM 966 C C . ARG A 1 131 ? -4.145 4.889 15.065 1.00 98.00 131 ARG A C 1
ATOM 968 O O . ARG A 1 131 ? -5.261 4.360 15.082 1.00 98.00 131 ARG A O 1
ATOM 975 N N . PRO A 1 132 ? -3.334 4.875 16.141 1.00 97.56 132 PRO A N 1
ATOM 976 C CA . PRO A 1 132 ? -3.680 4.201 17.396 1.00 97.56 132 PRO A CA 1
ATOM 977 C C . PRO A 1 132 ? -4.879 4.831 18.119 1.00 97.56 132 PRO A C 1
ATOM 979 O O . PRO A 1 132 ? -5.517 4.189 18.951 1.00 97.56 132 PRO A O 1
ATOM 982 N N . GLU A 1 133 ? -5.201 6.088 17.821 1.00 97.31 133 GLU A N 1
ATOM 983 C CA . GLU A 1 133 ? -6.291 6.839 18.438 1.00 97.31 133 GLU A CA 1
ATOM 984 C C . GLU A 1 133 ? -7.672 6.559 17.828 1.00 97.31 133 GLU A C 1
ATOM 986 O O . GLU A 1 133 ? -8.689 6.941 18.410 1.00 97.31 133 GLU A O 1
ATOM 991 N N . LEU A 1 134 ? -7.726 5.919 16.657 1.00 97.06 134 LEU A N 1
ATOM 992 C CA . LEU A 1 134 ? -8.976 5.570 15.985 1.00 97.06 134 LEU A CA 1
ATOM 993 C C . LEU A 1 134 ? -9.479 4.201 16.450 1.00 97.06 134 LEU A C 1
ATOM 995 O O . LEU A 1 134 ? -8.695 3.327 16.795 1.00 97.06 134 LEU A O 1
ATOM 999 N N . ALA A 1 135 ? -10.794 3.989 16.430 1.00 97.75 135 ALA A N 1
ATOM 1000 C CA . ALA A 1 135 ? -11.375 2.658 16.599 1.00 97.75 135 ALA A CA 1
ATOM 1001 C C . ALA A 1 135 ? -11.631 2.027 15.226 1.00 97.75 135 ALA A C 1
ATOM 1003 O O . ALA A 1 135 ? -12.159 2.686 14.327 1.00 97.75 135 ALA A O 1
ATOM 1004 N N . HIS A 1 136 ? -11.300 0.746 15.067 1.00 97.81 136 HIS A N 1
ATOM 1005 C CA . HIS A 1 136 ? -11.544 0.014 13.830 1.00 97.81 136 HIS A CA 1
ATOM 1006 C C . HIS A 1 136 ? -13.054 -0.068 13.539 1.00 97.81 136 HIS A C 1
ATOM 1008 O O . HIS A 1 136 ? -13.820 -0.510 14.400 1.00 97.81 136 HIS A O 1
ATOM 1014 N N . PRO A 1 137 ? -13.524 0.337 12.344 1.00 96.44 137 PRO A N 1
ATOM 1015 C CA . PRO A 1 137 ? -14.947 0.599 12.102 1.00 96.44 137 PRO A CA 1
ATOM 1016 C C . PRO A 1 137 ? -15.823 -0.660 12.082 1.00 96.44 137 PRO A C 1
ATOM 1018 O O . PRO A 1 137 ? -17.038 -0.550 12.226 1.00 96.44 137 PRO A O 1
ATOM 1021 N N . ILE A 1 138 ? -15.229 -1.845 11.900 1.00 96.56 138 ILE A N 1
ATOM 1022 C CA . ILE A 1 138 ? -15.962 -3.121 11.894 1.00 96.56 138 ILE A CA 1
ATOM 1023 C C . ILE A 1 138 ? -15.893 -3.814 13.257 1.00 96.56 138 ILE A C 1
ATOM 1025 O O . ILE A 1 138 ? -16.918 -4.207 13.806 1.00 96.56 138 ILE A O 1
ATOM 1029 N N . SER A 1 139 ? -14.690 -3.983 13.804 1.00 94.81 139 SER A N 1
ATOM 1030 C CA . SER A 1 139 ? -14.465 -4.750 15.040 1.00 94.81 139 SER A CA 1
ATOM 1031 C C . SER A 1 139 ? -14.619 -3.910 16.309 1.00 94.81 139 SER A C 1
ATOM 1033 O O . SER A 1 139 ? -14.799 -4.468 17.389 1.00 94.81 139 SER A O 1
ATOM 1035 N N . GLY A 1 140 ? -14.512 -2.582 16.208 1.00 96.12 140 GLY A N 1
ATOM 1036 C CA . GLY A 1 140 ? -14.448 -1.672 17.351 1.00 96.12 140 GLY A CA 1
ATOM 1037 C C . GLY A 1 140 ? -13.140 -1.752 18.147 1.00 96.12 140 GLY A C 1
ATOM 1038 O O . GLY A 1 140 ? -13.041 -1.119 19.197 1.00 96.12 140 GLY A O 1
ATOM 1039 N N . SER A 1 141 ? -12.146 -2.523 17.691 1.00 94.94 141 SER A N 1
ATOM 1040 C CA . SER A 1 141 ? -10.849 -2.626 18.366 1.00 94.94 141 SER A CA 1
ATOM 1041 C C . SER A 1 141 ? -10.089 -1.297 18.322 1.00 94.94 141 SER A C 1
ATOM 1043 O O . SER A 1 141 ? -10.245 -0.541 17.360 1.00 94.94 141 SER A O 1
ATOM 1045 N N . PRO A 1 142 ? -9.259 -0.996 19.333 1.00 96.69 142 PRO A N 1
ATOM 1046 C CA . PRO A 1 142 ? -8.426 0.197 19.313 1.00 96.69 142 PRO A CA 1
ATOM 1047 C C . PRO A 1 142 ? -7.346 0.099 18.230 1.00 96.69 142 PRO A C 1
ATOM 1049 O O . PRO A 1 142 ? -6.715 -0.947 18.055 1.00 96.69 142 PRO A O 1
ATOM 1052 N N . GLY A 1 143 ? -7.131 1.224 17.558 1.00 97.94 143 GLY A N 1
ATOM 1053 C CA . GLY A 1 143 ? -6.151 1.430 16.509 1.00 97.94 143 GLY A CA 1
ATOM 1054 C C . GLY A 1 143 ? -6.572 0.907 15.134 1.00 97.94 143 GLY A C 1
ATOM 1055 O O . GLY A 1 143 ? -7.277 -0.098 15.008 1.00 97.94 143 GLY A O 1
ATOM 1056 N N . VAL A 1 144 ? -6.122 1.605 14.088 1.00 98.44 144 VAL A N 1
ATOM 1057 C CA . VAL A 1 144 ? -6.315 1.214 12.684 1.00 98.44 144 VAL A CA 1
ATOM 1058 C C . VAL A 1 144 ? -5.030 1.434 11.895 1.00 98.44 144 VAL A C 1
ATOM 1060 O O . VAL A 1 144 ? -4.481 2.537 11.902 1.00 98.44 144 VAL A O 1
ATOM 1063 N N . LEU A 1 145 ? -4.570 0.402 11.186 1.00 98.62 145 LEU A N 1
ATOM 1064 C CA . LEU A 1 145 ? -3.562 0.558 10.143 1.00 98.62 145 LEU A CA 1
ATOM 1065 C C . LEU A 1 145 ? -4.298 0.880 8.847 1.00 98.62 145 LEU A C 1
ATOM 1067 O O . LEU A 1 145 ? -4.883 0.008 8.199 1.00 98.62 145 LEU A O 1
ATOM 1071 N N . LEU A 1 146 ? -4.324 2.165 8.516 1.00 98.62 146 LEU A N 1
ATOM 1072 C CA . LEU A 1 146 ? -4.894 2.638 7.266 1.00 98.62 146 LEU A CA 1
ATOM 1073 C C . LEU A 1 146 ? -3.975 2.202 6.134 1.00 98.62 146 LEU A C 1
ATOM 1075 O O . LEU A 1 146 ? -2.768 2.384 6.254 1.00 98.62 146 LEU A O 1
ATOM 1079 N N . TYR A 1 147 ? -4.526 1.671 5.047 1.00 98.75 147 TYR A N 1
ATOM 1080 C CA . TYR A 1 147 ? -3.758 1.391 3.842 1.00 98.75 147 TYR A CA 1
ATOM 1081 C C . TYR A 1 147 ? -4.419 1.990 2.603 1.00 98.75 147 TYR A C 1
ATOM 1083 O O . TYR A 1 147 ? -5.640 1.955 2.442 1.00 98.75 147 TYR A O 1
ATOM 1091 N N . THR A 1 148 ? -3.599 2.534 1.712 1.00 98.56 148 THR A N 1
ATOM 1092 C CA . THR A 1 148 ? -4.006 2.963 0.370 1.00 98.56 148 THR A CA 1
ATOM 1093 C C . THR A 1 148 ? -3.573 1.924 -0.655 1.00 98.56 148 THR A C 1
ATOM 1095 O O . THR A 1 148 ? -2.798 1.022 -0.342 1.00 98.56 148 THR A O 1
ATOM 1098 N N . LEU A 1 149 ? -4.065 2.040 -1.887 1.00 98.12 149 LEU A N 1
ATOM 1099 C CA . LEU A 1 149 ? -3.652 1.196 -3.004 1.00 98.12 149 LEU A CA 1
ATOM 1100 C C . LEU A 1 149 ? -3.429 2.052 -4.247 1.00 98.12 149 LEU A C 1
ATOM 1102 O O . LEU A 1 149 ? -4.290 2.851 -4.620 1.00 98.12 149 LEU A O 1
ATOM 1106 N N . TYR A 1 150 ? -2.292 1.880 -4.910 1.00 97.38 150 TYR A N 1
ATOM 1107 C CA . TYR A 1 150 ? -1.992 2.547 -6.168 1.00 97.38 150 TYR A CA 1
ATOM 1108 C C . TYR A 1 150 ? -2.615 1.793 -7.343 1.00 97.38 150 TYR A C 1
ATOM 1110 O O . TYR A 1 150 ? -2.386 0.603 -7.546 1.00 97.38 150 TYR A O 1
ATOM 1118 N N . THR A 1 151 ? -3.394 2.514 -8.145 1.00 95.56 151 THR A N 1
ATOM 1119 C CA . THR A 1 151 ? -3.993 2.019 -9.391 1.00 95.56 151 THR A CA 1
ATOM 1120 C C . THR A 1 151 ? -3.935 3.116 -10.441 1.00 95.56 151 THR A C 1
ATOM 1122 O O . THR A 1 151 ? -4.141 4.284 -10.110 1.00 95.56 151 THR A O 1
ATOM 1125 N N . GLU A 1 152 ? -3.730 2.763 -11.706 1.00 92.38 152 GLU A N 1
ATOM 1126 C CA . GLU A 1 152 ? -3.877 3.727 -12.800 1.00 92.38 152 GLU A CA 1
ATOM 1127 C C . GLU A 1 152 ? -5.367 4.028 -13.061 1.00 92.38 152 GLU A C 1
ATOM 1129 O O . GLU A 1 152 ? -6.186 3.113 -13.188 1.00 92.38 152 GLU A O 1
ATOM 1134 N N . ASP A 1 153 ? -5.731 5.308 -13.188 1.00 89.38 153 ASP A N 1
ATOM 1135 C CA . ASP A 1 153 ? -7.079 5.720 -13.607 1.00 89.38 153 ASP A CA 1
ATOM 1136 C C . ASP A 1 153 ? -7.244 5.613 -15.133 1.00 89.38 153 ASP A C 1
ATOM 1138 O O . ASP A 1 153 ? -7.393 6.593 -15.862 1.00 89.38 153 ASP A O 1
ATOM 1142 N N . SER A 1 154 ? -7.187 4.383 -15.636 1.00 91.12 154 SER A N 1
ATOM 1143 C CA . SER A 1 154 ? -7.391 4.065 -17.047 1.00 91.12 154 SER A CA 1
ATOM 1144 C C . SER A 1 154 ? -8.326 2.855 -17.207 1.00 91.12 154 SER A C 1
ATOM 1146 O O . SER A 1 154 ? -8.483 2.049 -16.277 1.00 91.12 154 SER A O 1
ATOM 1148 N N . PRO A 1 155 ? -9.020 2.712 -18.356 1.00 91.56 155 PRO A N 1
ATOM 1149 C CA . PRO A 1 155 ? -9.875 1.555 -18.606 1.00 91.56 155 PRO A CA 1
ATOM 1150 C C . PRO A 1 155 ? -9.108 0.244 -18.404 1.00 91.56 155 PRO A C 1
ATOM 1152 O O . PRO A 1 155 ? -8.039 0.058 -18.971 1.00 91.56 155 PRO A O 1
ATOM 1155 N N . GLY A 1 156 ? -9.658 -0.659 -17.591 1.00 92.62 156 GLY A N 1
ATOM 1156 C CA . GLY A 1 156 ? -9.014 -1.936 -17.268 1.00 92.62 156 GLY A CA 1
ATOM 1157 C C . GLY A 1 156 ? -8.022 -1.896 -16.099 1.00 92.62 156 GLY A C 1
ATOM 1158 O O . GLY A 1 156 ? -7.707 -2.962 -15.584 1.00 92.62 156 GLY A O 1
ATOM 1159 N N . ASN A 1 157 ? -7.617 -0.719 -15.604 1.00 95.38 157 ASN A N 1
ATOM 1160 C CA . ASN A 1 157 ? -6.666 -0.584 -14.484 1.00 95.38 157 ASN A CA 1
ATOM 1161 C C . ASN A 1 157 ? -7.263 0.049 -13.220 1.00 95.38 157 ASN A C 1
ATOM 1163 O O . ASN A 1 157 ? -6.713 -0.120 -12.134 1.00 95.38 157 ASN A O 1
ATOM 1167 N N . ARG A 1 158 ? -8.417 0.717 -13.342 1.00 95.00 158 ARG A N 1
ATOM 1168 C CA . ARG A 1 158 ? -9.162 1.274 -12.201 1.00 95.00 158 ARG A CA 1
ATOM 1169 C C . ARG A 1 158 ? -9.428 0.237 -11.124 1.00 95.00 158 ARG A C 1
ATOM 1171 O O . ARG A 1 158 ? -9.802 -0.886 -11.463 1.00 95.00 158 ARG A O 1
ATOM 1178 N N . LEU A 1 159 ? -9.337 0.669 -9.868 1.00 96.75 159 LEU A N 1
ATOM 1179 C CA . LEU A 1 159 ? -9.660 -0.105 -8.671 1.00 96.75 159 LEU A CA 1
ATOM 1180 C C . LEU A 1 159 ? -10.944 -0.937 -8.833 1.00 96.75 159 LEU A C 1
ATOM 1182 O O . LEU A 1 159 ? -11.967 -0.435 -9.299 1.00 96.75 159 LEU A O 1
ATOM 1186 N N . ILE A 1 160 ? -10.894 -2.193 -8.397 1.00 97.06 160 ILE A N 1
ATOM 1187 C CA . ILE A 1 160 ? -12.069 -3.051 -8.184 1.00 97.06 160 ILE A CA 1
ATOM 1188 C C . ILE A 1 160 ? -12.014 -3.690 -6.791 1.00 97.06 160 ILE A C 1
ATOM 1190 O O . ILE A 1 160 ? -10.970 -3.695 -6.143 1.00 97.06 160 ILE A O 1
ATOM 1194 N N . ALA A 1 161 ? -13.128 -4.274 -6.339 1.00 98.06 161 ALA A N 1
ATOM 1195 C CA . ALA A 1 161 ? -13.200 -4.930 -5.029 1.00 98.06 161 ALA A CA 1
ATOM 1196 C C . ALA A 1 161 ? -12.150 -6.036 -4.838 1.00 98.06 161 ALA A C 1
ATOM 1198 O O . ALA A 1 161 ? -11.577 -6.149 -3.758 1.00 98.06 161 ALA A O 1
ATOM 1199 N N . ASP A 1 162 ? -11.862 -6.811 -5.885 1.00 98.19 162 ASP A N 1
ATOM 1200 C CA . ASP A 1 162 ? -10.872 -7.891 -5.817 1.00 98.19 162 ASP A CA 1
ATOM 1201 C C . ASP A 1 162 ? -9.450 -7.381 -5.579 1.00 98.19 162 ASP A C 1
ATOM 1203 O O . ASP A 1 162 ? -8.671 -8.067 -4.921 1.00 98.19 162 ASP A O 1
ATOM 1207 N N . ASP A 1 163 ? -9.119 -6.168 -6.035 1.00 98.25 163 ASP A N 1
ATOM 1208 C CA . ASP A 1 163 ? -7.817 -5.572 -5.733 1.00 98.25 163 ASP A CA 1
ATOM 1209 C C . ASP A 1 163 ? -7.692 -5.287 -4.227 1.00 98.25 163 ASP A C 1
ATOM 1211 O O . ASP A 1 163 ? -6.683 -5.621 -3.611 1.00 98.25 163 ASP A O 1
ATOM 1215 N N . VAL A 1 164 ? -8.748 -4.731 -3.615 1.00 98.69 164 VAL A N 1
ATOM 1216 C CA . VAL A 1 164 ? -8.785 -4.442 -2.172 1.00 98.69 164 VAL A CA 1
ATOM 1217 C C . VAL A 1 164 ? -8.682 -5.735 -1.361 1.00 98.69 164 VAL A C 1
ATOM 1219 O O . VAL A 1 164 ? -7.900 -5.799 -0.418 1.00 98.69 164 VAL A O 1
ATOM 1222 N N . ARG A 1 165 ? -9.408 -6.792 -1.754 1.00 98.69 165 ARG A N 1
ATOM 1223 C CA . ARG A 1 165 ? -9.315 -8.114 -1.107 1.00 98.69 165 ARG A CA 1
ATOM 1224 C C . ARG A 1 165 ? -7.911 -8.702 -1.194 1.00 98.69 165 ARG A C 1
ATOM 1226 O O . ARG A 1 165 ? -7.405 -9.217 -0.201 1.00 98.69 165 ARG A O 1
ATOM 1233 N N . ALA A 1 166 ? -7.294 -8.636 -2.373 1.00 98.25 166 ALA A N 1
ATOM 1234 C CA . ALA A 1 166 ? -5.966 -9.194 -2.598 1.00 98.25 166 ALA A CA 1
ATOM 1235 C C . ALA A 1 166 ? -4.909 -8.496 -1.733 1.00 98.25 166 ALA A C 1
ATOM 1237 O O . ALA A 1 166 ? -4.093 -9.166 -1.102 1.00 98.25 166 ALA A O 1
ATOM 1238 N N . VAL A 1 167 ? -4.957 -7.165 -1.657 1.00 98.56 167 VAL A N 1
ATOM 1239 C CA . VAL A 1 167 ? -4.031 -6.378 -0.834 1.00 98.56 167 VAL A CA 1
ATOM 1240 C C . VAL A 1 167 ? -4.296 -6.568 0.654 1.00 98.56 167 VAL A C 1
ATOM 1242 O O . VAL A 1 167 ? -3.345 -6.754 1.403 1.00 98.56 167 VAL A O 1
ATOM 1245 N N . PHE A 1 168 ? -5.561 -6.594 1.083 1.00 98.62 168 PHE A N 1
ATOM 1246 C CA . PHE A 1 168 ? -5.925 -6.900 2.469 1.00 98.62 168 PHE A CA 1
ATOM 1247 C C . PHE A 1 168 ? -5.330 -8.241 2.917 1.00 98.62 168 PHE A C 1
ATOM 1249 O O . PHE A 1 168 ? -4.654 -8.307 3.939 1.00 98.62 168 PHE A O 1
ATOM 1256 N N . ALA A 1 169 ? -5.523 -9.298 2.120 1.00 97.94 169 ALA A N 1
ATOM 1257 C CA . ALA A 1 169 ? -5.007 -10.627 2.434 1.00 97.94 169 ALA A CA 1
ATOM 1258 C C . ALA A 1 169 ? -3.470 -10.674 2.454 1.00 97.94 169 ALA A C 1
ATOM 1260 O O . ALA A 1 169 ? -2.888 -11.336 3.312 1.00 97.94 169 ALA A O 1
ATOM 1261 N N . ALA A 1 170 ? -2.805 -9.965 1.535 1.00 97.69 170 ALA A N 1
ATOM 1262 C CA . ALA A 1 170 ? -1.349 -9.857 1.536 1.00 97.69 170 ALA A CA 1
ATOM 1263 C C . ALA A 1 170 ? -0.840 -9.118 2.785 1.00 97.69 170 ALA A C 1
ATOM 1265 O O . ALA A 1 170 ? 0.084 -9.592 3.441 1.00 97.69 170 ALA A O 1
ATOM 1266 N N . LEU A 1 171 ? -1.474 -8.002 3.158 1.00 98.38 171 LEU A N 1
ATOM 1267 C CA . LEU A 1 171 ? -1.125 -7.244 4.359 1.00 98.38 171 LEU A CA 1
ATOM 1268 C C . LEU A 1 171 ? -1.338 -8.053 5.641 1.00 98.38 171 LEU A C 1
ATOM 1270 O O . LEU A 1 171 ? -0.493 -7.968 6.521 1.00 98.38 171 LEU A O 1
ATOM 1274 N N . GLU A 1 172 ? -2.379 -8.882 5.753 1.00 96.62 172 GLU A N 1
ATOM 1275 C CA . GLU A 1 172 ? -2.540 -9.753 6.932 1.00 96.62 172 GLU A CA 1
ATOM 1276 C C . GLU A 1 172 ? -1.384 -10.752 7.098 1.00 96.62 172 GLU A C 1
ATOM 1278 O O . GLU A 1 172 ? -1.027 -11.095 8.222 1.00 96.62 172 GLU A O 1
ATOM 1283 N N . GLY A 1 173 ? -0.766 -11.194 5.997 1.00 95.81 173 GLY A N 1
ATOM 1284 C CA . GLY A 1 173 ? 0.430 -12.039 6.041 1.00 95.81 173 GLY A CA 1
ATOM 1285 C C . GLY A 1 173 ? 1.734 -11.269 6.273 1.00 95.81 173 GLY A C 1
ATOM 1286 O O . GLY A 1 173 ? 2.684 -11.829 6.812 1.00 95.81 173 GLY A O 1
ATOM 1287 N N . CYS A 1 174 ? 1.782 -10.002 5.863 1.00 97.69 174 CYS A N 1
ATOM 1288 C CA . CYS A 1 174 ? 2.984 -9.169 5.886 1.00 97.69 174 CYS A CA 1
ATOM 1289 C C . CYS A 1 174 ? 3.081 -8.246 7.111 1.00 97.69 174 CYS A C 1
ATOM 1291 O O . CYS A 1 174 ? 4.155 -7.746 7.422 1.00 97.69 174 CYS A O 1
ATOM 1293 N N . ALA A 1 175 ? 1.972 -7.995 7.799 1.00 98.06 175 ALA A N 1
ATOM 1294 C CA . ALA A 1 175 ? 1.886 -7.078 8.929 1.00 98.06 175 ALA A CA 1
ATOM 1295 C C . ALA A 1 175 ? 1.176 -7.754 10.118 1.00 98.06 175 ALA A C 1
ATOM 1297 O O . ALA A 1 175 ? 0.079 -7.334 10.504 1.00 98.06 175 ALA A O 1
ATOM 1298 N N . PRO A 1 176 ? 1.757 -8.825 10.696 1.00 97.62 176 PRO A N 1
ATOM 1299 C CA . PRO A 1 176 ? 1.096 -9.631 11.723 1.00 97.62 176 PRO A CA 1
ATOM 1300 C C . PRO A 1 176 ? 0.689 -8.838 12.978 1.00 97.62 176 PRO A C 1
ATOM 1302 O O . PRO A 1 176 ? -0.328 -9.174 13.589 1.00 97.62 176 PRO A O 1
ATOM 1305 N N . ALA A 1 177 ? 1.383 -7.746 13.330 1.00 97.56 177 ALA A N 1
ATOM 1306 C CA . ALA A 1 177 ? 0.977 -6.850 14.426 1.00 97.56 177 ALA A CA 1
ATOM 1307 C C . ALA A 1 177 ? -0.391 -6.167 14.208 1.00 97.56 177 ALA A C 1
ATOM 1309 O O . ALA A 1 177 ? -1.034 -5.695 15.156 1.00 97.56 177 ALA A O 1
ATOM 1310 N N . PHE A 1 178 ? -0.846 -6.116 12.954 1.00 97.94 178 PHE A N 1
ATOM 1311 C CA . PHE A 1 178 ? -2.009 -5.357 12.503 1.00 97.94 178 PHE A CA 1
ATOM 1312 C C . PHE A 1 178 ? -3.149 -6.229 11.966 1.00 97.94 178 PHE A C 1
ATOM 1314 O O . PHE A 1 178 ? -4.131 -5.696 11.443 1.00 97.94 178 PHE A O 1
ATOM 1321 N N . VAL A 1 179 ? -3.066 -7.552 12.131 1.00 97.06 179 VAL A N 1
ATOM 1322 C CA . VAL A 1 179 ? -4.163 -8.479 11.807 1.00 97.06 179 VAL A CA 1
ATOM 1323 C C . VAL A 1 179 ? -5.446 -8.041 12.517 1.00 97.06 179 VAL A C 1
ATOM 1325 O O . VAL A 1 179 ? -5.454 -7.745 13.716 1.00 97.06 179 VAL A O 1
ATOM 1328 N N . GLY A 1 180 ? -6.541 -7.951 11.761 1.00 96.56 180 GLY A N 1
ATOM 1329 C CA . GLY A 1 180 ? -7.825 -7.442 12.255 1.00 96.56 180 GLY A CA 1
ATOM 1330 C C . GLY A 1 180 ? -7.884 -5.933 12.552 1.00 96.56 180 GLY A C 1
ATOM 1331 O O . GLY A 1 180 ? -8.887 -5.475 13.104 1.00 96.56 180 GLY A O 1
ATOM 1332 N N . LYS A 1 181 ? -6.847 -5.158 12.194 1.00 98.06 181 LYS A N 1
ATOM 1333 C CA . LYS A 1 181 ? -6.780 -3.689 12.348 1.00 98.06 181 LYS A CA 1
ATOM 1334 C C . LYS A 1 181 ? -6.634 -2.936 11.017 1.00 98.06 181 LYS A C 1
ATOM 1336 O O . LYS A 1 181 ? -6.494 -1.714 11.032 1.00 98.06 181 LYS A O 1
ATOM 1341 N N . LEU A 1 182 ? -6.640 -3.630 9.879 1.00 98.56 182 LEU A N 1
ATOM 1342 C CA . LEU A 1 182 ? -6.458 -3.028 8.555 1.00 98.56 182 LEU A CA 1
ATOM 1343 C C . LEU A 1 182 ? -7.716 -2.289 8.073 1.00 98.56 182 LEU A C 1
ATOM 1345 O O . LEU A 1 182 ? -8.806 -2.856 8.067 1.00 98.56 182 LEU A O 1
ATOM 1349 N N . GLY A 1 183 ? -7.556 -1.069 7.557 1.00 98.50 183 GLY A N 1
ATOM 1350 C CA . GLY A 1 183 ? -8.637 -0.314 6.913 1.00 98.50 183 GLY A CA 1
ATOM 1351 C C . GLY A 1 183 ? -8.217 0.306 5.584 1.00 98.50 183 GLY A C 1
ATOM 1352 O O . GLY A 1 183 ? -7.278 1.094 5.542 1.00 98.50 183 GLY A O 1
ATOM 1353 N N . PHE A 1 184 ? -8.931 -0.007 4.502 1.00 98.75 184 PHE A N 1
ATOM 1354 C CA . PHE A 1 184 ? -8.685 0.594 3.192 1.00 98.75 184 PHE A CA 1
ATOM 1355 C C . PHE A 1 184 ? -9.160 2.049 3.156 1.00 98.75 184 PHE A C 1
ATOM 1357 O O . PHE A 1 184 ? -10.310 2.332 3.505 1.00 98.75 184 PHE A O 1
ATOM 1364 N N . VAL A 1 185 ? -8.311 2.946 2.654 1.00 98.44 185 VAL A N 1
ATOM 1365 C CA . VAL A 1 185 ? -8.628 4.356 2.402 1.00 98.44 185 VAL A CA 1
ATOM 1366 C C . VAL A 1 185 ? -8.393 4.672 0.918 1.00 98.44 185 VAL A C 1
ATOM 1368 O O . VAL A 1 185 ? -7.279 4.484 0.422 1.00 98.44 185 VAL A O 1
ATOM 1371 N N . PRO A 1 186 ? -9.407 5.162 0.177 1.00 97.69 186 PRO A N 1
ATOM 1372 C CA . PRO A 1 186 ? -9.233 5.549 -1.218 1.00 97.69 186 PRO A CA 1
ATOM 1373 C C . PRO A 1 186 ? -8.345 6.797 -1.334 1.00 97.69 186 PRO A C 1
ATOM 1375 O O . PRO A 1 186 ? -8.565 7.786 -0.637 1.00 97.69 186 PRO A O 1
ATOM 1378 N N . SER A 1 187 ? -7.386 6.788 -2.260 1.00 95.25 187 SER A N 1
ATOM 1379 C CA . SER A 1 187 ? -6.408 7.877 -2.436 1.00 95.25 187 SER A CA 1
ATOM 1380 C C . SER A 1 187 ? -6.780 8.893 -3.526 1.00 95.25 187 SER A C 1
ATOM 1382 O O . SER A 1 187 ? -6.109 9.912 -3.682 1.00 95.25 187 SER A O 1
ATOM 1384 N N . SER A 1 188 ? -7.862 8.652 -4.278 1.00 95.06 188 SER A N 1
ATOM 1385 C CA . SER A 1 188 ? -8.359 9.552 -5.329 1.00 95.06 188 SER A CA 1
ATOM 1386 C C . SER A 1 188 ? -9.884 9.693 -5.313 1.00 95.06 188 SER A C 1
ATOM 1388 O O . SER A 1 188 ? -10.600 8.920 -4.669 1.00 95.06 188 SER A O 1
ATOM 1390 N N . ASN A 1 189 ? -10.414 10.669 -6.056 1.00 94.44 189 ASN A N 1
ATOM 1391 C CA . ASN A 1 189 ? -11.861 10.848 -6.215 1.00 94.44 189 ASN A CA 1
ATOM 1392 C C . ASN A 1 189 ? -12.521 9.634 -6.881 1.00 94.44 189 ASN A C 1
ATOM 1394 O O . ASN A 1 189 ? -13.593 9.199 -6.467 1.00 94.44 189 ASN A O 1
ATOM 1398 N N . GLU A 1 190 ? -11.866 9.065 -7.882 1.00 94.38 190 GLU A N 1
ATOM 1399 C CA . GLU A 1 190 ? -12.323 7.904 -8.641 1.00 94.38 190 GLU A CA 1
ATOM 1400 C C . GLU A 1 190 ? -12.327 6.651 -7.762 1.00 94.38 190 GLU A C 1
ATOM 1402 O O . GLU A 1 190 ? -13.308 5.898 -7.749 1.00 94.38 190 GLU A O 1
ATOM 1407 N N . GLN A 1 191 ? -11.274 6.461 -6.958 1.00 96.81 191 GLN A N 1
ATOM 1408 C CA . GLN A 1 191 ? -11.253 5.399 -5.957 1.00 96.81 191 GLN A CA 1
ATOM 1409 C C . GLN A 1 191 ? -12.337 5.603 -4.903 1.00 96.81 191 GLN A C 1
ATOM 1411 O O . GLN A 1 191 ? -12.967 4.631 -4.510 1.00 96.81 191 GLN A O 1
ATOM 1416 N N . ARG A 1 192 ? -12.621 6.841 -4.484 1.00 97.19 192 ARG A N 1
ATOM 1417 C CA . ARG A 1 192 ? -13.683 7.129 -3.511 1.00 97.19 192 ARG A CA 1
ATOM 1418 C C . ARG A 1 192 ? -15.063 6.741 -4.034 1.00 97.19 192 ARG A C 1
ATOM 1420 O O . ARG A 1 192 ? -15.819 6.081 -3.327 1.00 97.19 192 ARG A O 1
ATOM 1427 N N . LEU A 1 193 ? -15.377 7.104 -5.280 1.00 95.81 193 LEU A N 1
ATOM 1428 C CA . LEU A 1 193 ? -16.630 6.715 -5.937 1.00 95.81 193 LEU A CA 1
ATOM 1429 C C . LEU A 1 193 ? -16.757 5.192 -6.047 1.00 95.81 193 LEU A C 1
ATOM 1431 O O . LEU A 1 193 ? -17.834 4.641 -5.826 1.00 95.81 193 LEU A O 1
ATOM 1435 N N . THR A 1 194 ? -15.654 4.511 -6.354 1.00 95.94 194 THR A N 1
ATOM 1436 C CA . THR A 1 194 ? -15.607 3.044 -6.402 1.00 95.94 194 THR A CA 1
ATOM 1437 C C . THR A 1 194 ? -15.796 2.443 -5.009 1.00 95.94 194 THR A C 1
ATOM 1439 O O . THR A 1 194 ? -16.639 1.569 -4.829 1.00 95.94 194 THR A O 1
ATOM 1442 N N . ALA A 1 195 ? -15.074 2.950 -4.006 1.00 97.38 195 ALA A N 1
ATOM 1443 C CA . ALA A 1 195 ? -15.128 2.519 -2.613 1.00 97.38 195 ALA A CA 1
ATOM 1444 C C . ALA A 1 195 ? -16.555 2.597 -2.055 1.00 97.38 195 ALA A C 1
ATOM 1446 O O . ALA A 1 195 ? -17.021 1.638 -1.446 1.00 97.38 195 ALA A O 1
ATOM 1447 N N . GLN A 1 196 ? -17.289 3.677 -2.345 1.00 97.88 196 GLN A N 1
ATOM 1448 C CA . GLN A 1 196 ? -18.702 3.824 -1.971 1.00 97.88 196 GLN A CA 1
ATOM 1449 C C . GLN A 1 196 ? -19.589 2.695 -2.522 1.00 97.88 196 GLN A C 1
ATOM 1451 O O . GLN A 1 196 ? -20.539 2.283 -1.862 1.00 97.88 196 GLN A O 1
ATOM 1456 N N . GLN A 1 197 ? -19.285 2.176 -3.715 1.00 97.56 197 GLN A N 1
ATOM 1457 C CA . GLN A 1 197 ? -20.057 1.101 -4.346 1.00 97.56 197 GLN A CA 1
ATOM 1458 C C . GLN A 1 197 ? -19.721 -0.282 -3.771 1.00 97.56 197 GLN A C 1
ATOM 1460 O O . GLN A 1 197 ? -20.592 -1.149 -3.728 1.00 97.56 197 GLN A O 1
ATOM 1465 N N . ILE A 1 198 ? -18.477 -0.497 -3.331 1.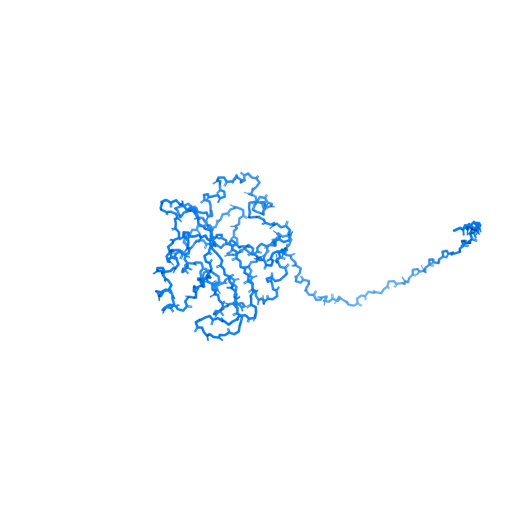00 97.94 198 ILE A N 1
ATOM 1466 C CA . ILE A 1 198 ? -17.983 -1.811 -2.879 1.00 97.94 198 ILE A CA 1
ATOM 1467 C C . ILE A 1 198 ? -17.928 -1.965 -1.350 1.00 97.94 198 ILE A C 1
ATOM 1469 O O . ILE A 1 198 ? -17.806 -3.089 -0.866 1.00 97.94 198 ILE A O 1
ATOM 1473 N N . GLN A 1 199 ? -18.060 -0.875 -0.583 1.00 98.31 199 GLN A N 1
ATOM 1474 C CA . GLN A 1 199 ? -17.901 -0.852 0.879 1.00 98.31 199 GLN A CA 1
ATOM 1475 C C . GLN A 1 199 ? -18.775 -1.888 1.594 1.00 98.31 199 GLN A C 1
ATOM 1477 O O . GLN A 1 199 ? -18.272 -2.633 2.428 1.00 98.31 199 GLN A O 1
ATOM 1482 N N . ALA A 1 200 ? -20.069 -1.965 1.271 1.00 97.88 200 ALA A N 1
ATOM 1483 C CA . ALA A 1 200 ? -20.982 -2.885 1.954 1.00 97.88 200 ALA A CA 1
ATOM 1484 C C . ALA A 1 200 ? -20.633 -4.363 1.702 1.00 97.88 200 ALA A C 1
ATOM 1486 O O . ALA A 1 200 ? -20.763 -5.186 2.606 1.00 97.88 200 ALA A O 1
ATOM 1487 N N . ALA A 1 201 ? -20.173 -4.692 0.491 1.00 98.12 201 ALA A N 1
ATOM 1488 C CA . ALA A 1 201 ? -19.748 -6.046 0.150 1.00 98.12 201 ALA A CA 1
ATOM 1489 C C . ALA A 1 201 ? -18.464 -6.427 0.901 1.00 98.12 201 ALA A C 1
ATOM 1491 O O . ALA A 1 201 ? -18.409 -7.490 1.506 1.00 98.12 201 ALA A O 1
ATOM 1492 N N . LEU A 1 202 ? -17.474 -5.529 0.936 1.00 98.50 202 LEU A N 1
ATOM 1493 C CA . LEU A 1 202 ? -16.222 -5.747 1.664 1.00 98.50 202 LEU A CA 1
ATOM 1494 C C . LEU A 1 202 ? -16.434 -5.827 3.185 1.00 98.50 202 LEU A C 1
ATOM 1496 O O . LEU A 1 202 ? -15.850 -6.684 3.845 1.00 98.50 202 LEU A O 1
ATOM 1500 N N . ALA A 1 203 ? -17.337 -5.019 3.744 1.00 98.31 203 ALA A N 1
ATOM 1501 C CA . ALA A 1 203 ? -17.663 -5.071 5.168 1.00 98.31 203 ALA A CA 1
ATOM 1502 C C . ALA A 1 203 ? -18.291 -6.413 5.589 1.00 98.31 203 ALA A C 1
ATOM 1504 O O . ALA A 1 203 ? -18.044 -6.880 6.701 1.00 98.31 203 ALA A O 1
ATOM 1505 N N . ALA A 1 204 ? -19.061 -7.063 4.705 1.00 97.88 204 ALA A N 1
ATOM 1506 C CA . ALA A 1 204 ? -19.601 -8.404 4.948 1.00 97.88 204 ALA A CA 1
ATOM 1507 C C . ALA A 1 204 ? -18.507 -9.488 5.036 1.00 97.88 204 ALA A C 1
ATOM 1509 O O . ALA A 1 204 ? -18.750 -10.558 5.590 1.00 97.88 204 ALA A O 1
ATOM 1510 N N . GLU A 1 205 ? -17.308 -9.192 4.532 1.00 98.00 205 GLU A N 1
ATOM 1511 C CA . GLU A 1 205 ? -16.101 -10.025 4.595 1.00 98.00 205 GLU A CA 1
ATOM 1512 C C . GLU A 1 205 ? -15.123 -9.542 5.685 1.00 98.00 205 GLU A C 1
ATOM 1514 O O . GLU A 1 205 ? -13.971 -9.957 5.715 1.00 98.00 205 GLU A O 1
ATOM 1519 N N . SER A 1 206 ? -15.572 -8.654 6.583 1.00 97.56 206 SER A N 1
ATOM 1520 C CA . SER A 1 206 ? -14.755 -8.032 7.637 1.00 97.56 206 SER A CA 1
ATOM 1521 C C . SER A 1 206 ? -13.599 -7.153 7.136 1.00 97.56 206 SER A C 1
ATOM 1523 O O . SER A 1 206 ? -12.707 -6.818 7.912 1.00 97.56 206 SER A O 1
ATOM 1525 N N . ILE A 1 207 ? -13.653 -6.696 5.883 1.00 98.56 207 ILE A N 1
ATOM 1526 C CA . ILE A 1 207 ? -12.686 -5.753 5.314 1.00 98.56 207 ILE A CA 1
ATOM 1527 C C . ILE A 1 207 ? -13.220 -4.330 5.482 1.00 98.56 207 ILE A C 1
ATOM 1529 O O . ILE A 1 207 ? -14.235 -3.949 4.889 1.00 98.56 207 ILE A O 1
ATOM 1533 N N . ALA A 1 208 ? -12.536 -3.527 6.297 1.00 98.50 208 ALA A N 1
ATOM 1534 C CA . ALA A 1 208 ? -12.914 -2.142 6.532 1.00 98.50 208 ALA A CA 1
ATOM 1535 C C . ALA A 1 208 ? -12.562 -1.253 5.333 1.00 98.50 208 ALA A C 1
ATOM 1537 O O . ALA A 1 208 ? -11.445 -1.282 4.823 1.00 98.50 208 ALA A O 1
ATOM 1538 N N . VAL A 1 209 ? -13.518 -0.416 4.930 1.00 98.44 209 VAL A N 1
ATOM 1539 C CA . VAL A 1 209 ? -13.325 0.664 3.956 1.00 98.44 209 VAL A CA 1
ATOM 1540 C C . VAL A 1 209 ? -13.744 1.968 4.620 1.00 98.44 209 VAL A C 1
ATOM 1542 O O . VAL A 1 209 ? -14.896 2.105 5.042 1.00 98.44 209 VAL A O 1
ATOM 1545 N N . ILE A 1 210 ? -12.814 2.912 4.713 1.00 97.31 210 ILE A N 1
ATOM 1546 C CA . ILE A 1 210 ? -12.970 4.192 5.403 1.00 97.31 210 ILE A CA 1
ATOM 1547 C C . ILE A 1 210 ? -13.015 5.287 4.341 1.00 97.31 210 ILE A C 1
ATOM 1549 O O . ILE A 1 210 ? -12.063 5.487 3.592 1.00 97.31 210 ILE A O 1
ATOM 1553 N N . ILE A 1 211 ? -14.158 5.963 4.245 1.00 93.62 211 ILE A N 1
ATOM 1554 C CA . ILE A 1 211 ? -14.407 7.031 3.274 1.00 93.62 211 ILE A CA 1
ATOM 1555 C C . ILE A 1 211 ? -14.611 8.316 4.071 1.00 93.62 211 ILE A C 1
ATOM 1557 O O . ILE A 1 211 ? -15.597 8.420 4.801 1.00 93.62 211 ILE A O 1
ATOM 1561 N N . GLU A 1 212 ? -13.676 9.255 3.932 1.00 76.56 212 GLU A N 1
ATOM 1562 C CA . GLU A 1 212 ? -13.754 10.611 4.498 1.00 76.56 212 GLU A CA 1
ATOM 1563 C C . GLU A 1 212 ? -14.434 11.613 3.543 1.00 76.56 212 GLU A C 1
ATOM 1565 O O . GLU A 1 212 ? -14.261 11.526 2.294 1.00 76.56 212 GLU A O 1
#

Sequence (212 aa):
MRSAASLLSVLLVAGAACPPPGPDDAGPGDAGPDDAGVPEDGFRALLDEESDVAELAGADGTVKYLLPVAGVEPRAPLYSTCAFQDTTAFPYHLPFLSSLPGGDDLTFDDYIALVLRRDTRVWWGGEVLWRPELAHPISGSPGVLLYTLYTEDSPGNRLIADDVRAVFAALEGCAPAFVGKLGFVPSSNEQRLTAQQIQAALAAESIAVIIE

pLDDT: mean 86.82, std 19.35, range [37.12, 98.75]